Protein AF-A0A7C2JY43-F1 (afdb_monomer_lite)

Sequence (199 aa):
MEQELGVANVTFVESDLEAGDLAALGTFDVVYNAGLLYHLSDPARLLRQCAEAAPEMLLWTHVVDDSDVEHRGYRGRFTTENPTDRIGGLRSRSFRPERAELVRMLDDCGWRDLEWLKDDATSLTLWCRTTIGPRPKRAVLLVPSLAVIITAHNYGHYLDECLQSVLRQSRRPNEILVVDDSSTDDTAEAVARWSDRGV

pLDDT: mean 89.55, std 10.11, range [47.41, 98.06]

Organism: NCBI:txid360056

Radius of gyration: 19.09 Å; chains: 1; bounding box: 46×31×50 Å

Secondary structure (DSSP, 8-state):
-HHHHT-SS-------TTTS-GGGG---S-EEEES-GGG-S-HHHHHHHHHHH-SEEEEEEE-BSS--EEETTEEEEEEE--TTSTTS-SSSEEEEEBHHHHHHHHHHTT----EEEEEETTTTEEEEEEESSSPP----------EEEEEESS-HHHHHHHHHHHHTSSS--SEEEEEE-S-SSSHHHHHHTTGGGT-

Structure (mmCIF, N/CA/C/O backbone):
data_AF-A0A7C2JY43-F1
#
_entry.id   AF-A0A7C2JY43-F1
#
loop_
_atom_site.group_PDB
_atom_site.id
_atom_site.type_symbol
_atom_site.label_atom_id
_atom_site.label_alt_id
_atom_site.label_comp_id
_atom_site.label_asym_id
_atom_site.label_entity_id
_atom_site.label_seq_id
_atom_site.pdbx_PDB_ins_code
_atom_site.Cartn_x
_atom_site.Cartn_y
_atom_site.Cartn_z
_atom_site.occupancy
_atom_site.B_iso_or_equiv
_atom_site.auth_seq_id
_atom_site.auth_comp_id
_atom_site.auth_asym_id
_atom_site.auth_atom_id
_atom_site.pdbx_PDB_model_num
ATOM 1 N N . MET A 1 1 ? -11.126 -14.333 13.451 1.00 53.31 1 MET A N 1
ATOM 2 C CA . MET A 1 1 ? -11.006 -12.979 12.877 1.00 53.31 1 MET A CA 1
ATOM 3 C C . MET A 1 1 ? -12.335 -12.232 12.773 1.00 53.31 1 MET A C 1
ATOM 5 O O . MET A 1 1 ? -12.519 -11.306 13.542 1.00 53.31 1 MET A O 1
ATOM 9 N N . GLU A 1 2 ? -13.296 -12.611 11.915 1.00 47.41 2 GLU A N 1
ATOM 10 C CA . GLU A 1 2 ? -14.567 -11.848 11.777 1.00 47.41 2 GLU A CA 1
ATOM 11 C C . GLU A 1 2 ? -15.377 -11.766 13.088 1.00 47.41 2 GLU A C 1
ATOM 13 O O . GLU A 1 2 ? -15.807 -10.686 13.484 1.00 47.41 2 GLU A O 1
ATOM 18 N N . GLN A 1 3 ? -15.502 -12.880 13.823 1.00 52.81 3 GLN A N 1
ATOM 19 C CA . GLN A 1 3 ? -16.158 -12.897 15.143 1.00 52.81 3 GLN A CA 1
ATOM 20 C C . GLN A 1 3 ? -15.374 -12.154 16.237 1.00 52.81 3 GLN A C 1
ATOM 22 O O . GLN A 1 3 ? -15.979 -11.690 17.196 1.00 52.81 3 GLN A O 1
ATOM 27 N N . GLU A 1 4 ? -14.052 -12.028 16.104 1.00 58.47 4 GLU A N 1
ATOM 28 C CA . GLU A 1 4 ? -13.198 -11.336 17.086 1.00 58.47 4 GLU A CA 1
ATOM 29 C C . GLU A 1 4 ? -13.231 -9.817 16.895 1.00 58.47 4 GLU A C 1
ATOM 31 O O . GLU A 1 4 ? -13.078 -9.076 17.858 1.00 58.47 4 GLU A O 1
ATOM 36 N N . LEU A 1 5 ? -13.464 -9.356 15.662 1.00 65.31 5 LEU A N 1
ATOM 37 C CA . LEU A 1 5 ? -13.529 -7.936 15.317 1.00 65.31 5 LEU A CA 1
ATOM 38 C C . LEU A 1 5 ? -14.952 -7.358 15.376 1.00 65.31 5 LEU A C 1
ATOM 40 O O . LEU A 1 5 ? -15.116 -6.151 15.243 1.00 65.31 5 LEU A O 1
ATOM 44 N N . GLY A 1 6 ? -15.987 -8.193 15.533 1.00 70.69 6 GLY A N 1
ATOM 45 C CA . GLY A 1 6 ? -17.382 -7.741 15.642 1.00 70.69 6 GLY A CA 1
ATOM 46 C C . GLY A 1 6 ? -17.957 -7.086 14.376 1.00 70.69 6 GLY A C 1
ATOM 47 O O . GLY A 1 6 ? -19.034 -6.494 14.427 1.00 70.69 6 GLY A O 1
ATOM 48 N N . VAL A 1 7 ? -17.271 -7.193 13.234 1.00 74.12 7 VAL A N 1
ATOM 49 C CA . VAL A 1 7 ? -17.679 -6.590 11.956 1.00 74.12 7 VAL A CA 1
ATOM 50 C C . VAL A 1 7 ? -18.437 -7.600 11.090 1.00 74.12 7 VAL A C 1
ATOM 52 O O . VAL A 1 7 ? -17.932 -8.674 10.784 1.00 74.12 7 VAL A O 1
ATOM 55 N N . ALA A 1 8 ? -19.662 -7.258 10.680 1.00 77.31 8 ALA A N 1
ATOM 56 C CA . ALA A 1 8 ? -20.542 -8.150 9.906 1.00 77.31 8 ALA A CA 1
ATOM 57 C C . ALA A 1 8 ? -20.506 -7.907 8.384 1.00 77.31 8 ALA A C 1
ATOM 59 O O . ALA A 1 8 ? -21.110 -8.650 7.615 1.00 77.31 8 ALA A O 1
ATOM 60 N N . ASN A 1 9 ? -19.838 -6.840 7.947 1.00 79.44 9 ASN A N 1
ATOM 61 C CA . ASN A 1 9 ? -19.788 -6.367 6.562 1.00 79.44 9 ASN A CA 1
ATOM 62 C C . ASN A 1 9 ? -18.356 -6.338 6.001 1.00 79.44 9 ASN A C 1
ATOM 64 O O . ASN A 1 9 ? -18.063 -5.557 5.097 1.00 79.44 9 ASN A O 1
ATOM 68 N N . VAL A 1 10 ? -17.465 -7.154 6.566 1.00 82.75 10 VAL A N 1
ATOM 69 C CA . VAL A 1 10 ? -16.067 -7.288 6.153 1.00 82.75 10 VAL A CA 1
ATOM 70 C C . VAL A 1 10 ? -15.785 -8.764 5.928 1.00 82.75 10 VAL A C 1
ATOM 72 O O . VAL A 1 10 ? -16.151 -9.588 6.759 1.00 82.75 10 VAL A O 1
ATOM 75 N N . THR A 1 11 ? -15.120 -9.077 4.820 1.00 85.44 11 THR A N 1
ATOM 76 C CA . THR A 1 11 ? -14.627 -10.422 4.523 1.00 85.44 11 THR A CA 1
ATOM 77 C C . THR A 1 11 ? -13.116 -10.371 4.409 1.00 85.44 11 THR A C 1
ATOM 79 O O . THR A 1 11 ? -12.576 -9.548 3.668 1.00 85.44 11 THR A O 1
ATOM 82 N N . PHE A 1 12 ? -12.435 -11.253 5.138 1.00 87.44 12 PHE A N 1
ATOM 83 C CA . PHE A 1 12 ? -10.984 -11.391 5.056 1.00 87.44 12 PHE A CA 1
ATOM 84 C C . PHE A 1 12 ? -10.619 -12.553 4.141 1.00 87.44 12 PHE A C 1
ATOM 86 O O . PHE A 1 12 ? -11.124 -13.663 4.295 1.00 87.44 12 PHE A O 1
ATOM 93 N N . VAL A 1 13 ? -9.721 -12.291 3.193 1.00 88.50 13 VAL A N 1
ATOM 94 C CA . VAL A 1 13 ? -9.218 -13.294 2.256 1.00 88.50 13 VAL A CA 1
ATOM 95 C C . VAL A 1 13 ? -7.702 -13.332 2.364 1.00 88.50 13 VAL A C 1
ATOM 97 O O . VAL A 1 13 ? -7.031 -12.331 2.124 1.00 88.50 13 VAL A O 1
ATOM 100 N N . GLU A 1 14 ? -7.164 -14.494 2.718 1.00 89.50 14 GLU A N 1
ATOM 101 C CA . GLU A 1 14 ? -5.730 -14.758 2.653 1.00 89.50 14 GLU A CA 1
ATOM 102 C C . GLU A 1 14 ? -5.363 -15.143 1.214 1.00 89.50 14 GLU A C 1
ATOM 104 O O . GLU A 1 14 ? -5.917 -16.091 0.654 1.00 89.50 14 GLU A O 1
ATOM 109 N N . SER A 1 15 ? -4.467 -14.381 0.583 1.00 88.06 15 SER A N 1
ATOM 110 C CA . SER A 1 15 ? -4.067 -14.606 -0.808 1.00 88.06 15 SER A CA 1
ATOM 111 C C . SER A 1 15 ? -2.653 -14.094 -1.077 1.00 88.06 15 SER A C 1
ATOM 113 O O . SER A 1 15 ? -2.285 -13.003 -0.642 1.00 88.06 15 SER A O 1
ATOM 115 N N . ASP A 1 16 ? -1.868 -14.862 -1.838 1.00 91.25 16 ASP A N 1
ATOM 116 C CA . ASP A 1 16 ? -0.605 -14.394 -2.415 1.00 91.25 16 ASP A CA 1
ATOM 117 C C . ASP A 1 16 ? -0.910 -13.560 -3.662 1.00 91.25 16 ASP A C 1
ATOM 119 O O . ASP A 1 16 ? -1.205 -14.099 -4.727 1.00 91.25 16 ASP A O 1
ATOM 123 N N . LEU A 1 17 ? -0.805 -12.239 -3.551 1.00 89.88 17 LEU A N 1
ATOM 124 C CA . LEU A 1 17 ? -1.126 -11.318 -4.642 1.00 89.88 17 LEU A CA 1
ATOM 125 C C . LEU A 1 17 ? -0.164 -11.408 -5.838 1.00 89.88 17 LEU A C 1
ATOM 127 O O . LEU A 1 17 ? -0.509 -10.946 -6.923 1.00 89.88 17 LEU A O 1
ATOM 131 N N . GLU A 1 18 ? 1.006 -12.042 -5.704 1.00 90.31 18 GLU A N 1
ATOM 132 C CA . GLU A 1 18 ? 1.924 -12.276 -6.827 1.00 90.31 18 GLU A CA 1
ATOM 133 C C . GLU A 1 18 ? 1.609 -13.552 -7.620 1.00 90.31 18 GLU A C 1
ATOM 135 O O . GLU A 1 18 ? 2.103 -13.714 -8.738 1.00 90.31 18 GLU A O 1
ATOM 140 N N . ALA A 1 19 ? 0.779 -14.445 -7.077 1.00 88.38 19 ALA A N 1
ATOM 141 C CA . ALA A 1 19 ? 0.356 -15.683 -7.737 1.00 88.38 19 ALA A CA 1
ATOM 142 C C . ALA A 1 19 ? -1.159 -15.750 -7.991 1.00 88.38 19 ALA A C 1
ATOM 144 O O . ALA A 1 19 ? -1.595 -16.376 -8.956 1.00 88.38 19 ALA A O 1
ATOM 145 N N . GLY A 1 20 ? -1.952 -15.090 -7.152 1.00 84.00 20 GLY A N 1
ATOM 146 C CA . GLY A 1 20 ? -3.407 -15.105 -7.167 1.00 84.00 20 GLY A CA 1
ATOM 147 C C . GLY A 1 20 ? -4.024 -14.239 -8.259 1.00 84.00 20 GLY A C 1
ATOM 148 O O . GLY A 1 20 ? -3.331 -13.534 -9.004 1.00 84.00 20 GLY A O 1
ATOM 149 N N . ASP A 1 21 ? -5.350 -14.303 -8.326 1.00 86.00 21 ASP A N 1
ATOM 150 C CA . ASP A 1 21 ? -6.187 -13.562 -9.260 1.00 86.00 21 ASP A CA 1
ATOM 151 C C . ASP A 1 21 ? -7.223 -12.730 -8.497 1.00 86.00 21 ASP A C 1
ATOM 153 O O . ASP A 1 21 ? -8.174 -13.275 -7.938 1.00 86.00 21 ASP A O 1
ATOM 157 N N . LEU A 1 22 ? -7.025 -11.409 -8.446 1.00 86.06 22 LEU A N 1
ATOM 158 C CA . LEU A 1 22 ? -7.971 -10.510 -7.780 1.00 86.06 22 LEU A CA 1
ATOM 159 C C . LEU A 1 22 ? -9.324 -10.457 -8.491 1.00 86.06 22 LEU A C 1
ATOM 161 O O . LEU A 1 22 ? -10.334 -10.270 -7.818 1.00 86.06 22 LEU A O 1
ATOM 165 N N . ALA A 1 23 ? -9.372 -10.657 -9.812 1.00 78.25 23 ALA A N 1
ATOM 166 C CA . ALA A 1 23 ? -10.629 -10.627 -10.554 1.00 78.25 23 ALA A CA 1
ATOM 167 C C . ALA A 1 23 ? -11.569 -11.772 -10.129 1.00 78.25 23 ALA A C 1
ATOM 169 O O . ALA A 1 23 ? -12.791 -11.636 -10.196 1.00 78.25 23 ALA A O 1
ATOM 170 N N . ALA A 1 24 ? -11.015 -12.873 -9.607 1.00 87.44 24 ALA A N 1
ATOM 171 C CA . ALA A 1 24 ? -11.790 -13.979 -9.050 1.00 87.44 24 ALA A CA 1
ATOM 172 C C . ALA A 1 24 ? -12.583 -13.597 -7.783 1.00 87.44 24 ALA A C 1
ATOM 174 O O . ALA A 1 24 ? -13.525 -14.303 -7.423 1.00 87.44 24 ALA A O 1
ATOM 175 N N . LEU A 1 25 ? -12.239 -12.484 -7.122 1.00 89.38 25 LEU A N 1
ATOM 176 C CA . LEU A 1 25 ? -12.975 -11.955 -5.967 1.00 89.38 25 LEU A CA 1
ATOM 177 C C . LEU A 1 25 ? -14.223 -11.151 -6.374 1.00 89.38 25 LEU A C 1
ATOM 179 O O . LEU A 1 25 ? -15.021 -10.785 -5.512 1.00 89.38 25 LEU A O 1
ATOM 183 N N . GLY A 1 26 ? -14.412 -10.905 -7.675 1.00 88.50 26 GLY A N 1
ATOM 184 C CA . GLY A 1 26 ? -15.505 -10.114 -8.228 1.00 88.50 26 GLY A CA 1
ATOM 185 C C . GLY A 1 26 ? -15.107 -8.670 -8.534 1.00 88.50 26 GLY A C 1
ATOM 186 O O . GLY A 1 26 ? -13.932 -8.310 -8.560 1.00 88.50 26 GLY A O 1
ATOM 187 N N . THR A 1 27 ? -16.116 -7.845 -8.806 1.00 91.31 27 THR A N 1
ATOM 188 C CA . THR A 1 27 ? -15.943 -6.421 -9.115 1.00 91.31 27 THR A CA 1
ATOM 189 C C . THR A 1 27 ? -16.218 -5.560 -7.893 1.00 91.31 27 THR A C 1
ATOM 191 O O . THR A 1 27 ? -17.181 -5.806 -7.164 1.00 91.31 27 THR A O 1
ATOM 194 N N . PHE A 1 28 ? -15.442 -4.497 -7.736 1.00 92.31 28 PHE A N 1
ATOM 195 C CA . PHE A 1 28 ? -15.551 -3.530 -6.653 1.00 92.31 28 PHE A CA 1
ATOM 196 C C . PHE A 1 28 ? -15.695 -2.117 -7.216 1.00 92.31 28 PHE A C 1
ATOM 198 O O . PHE A 1 28 ? -15.278 -1.830 -8.337 1.00 92.31 28 PHE A O 1
ATOM 205 N N . ASP A 1 29 ? -16.255 -1.209 -6.420 1.00 89.81 29 ASP A N 1
ATOM 206 C CA . ASP A 1 29 ? -16.341 0.202 -6.803 1.00 89.81 29 ASP A CA 1
ATOM 207 C C . ASP A 1 29 ? -14.970 0.895 -6.735 1.00 89.81 29 ASP A C 1
ATOM 209 O O . ASP A 1 29 ? -14.652 1.739 -7.573 1.00 89.81 29 ASP A O 1
ATOM 213 N N . VAL A 1 30 ? -14.163 0.547 -5.725 1.00 92.88 30 VAL A N 1
ATOM 214 C CA . VAL A 1 30 ? -12.867 1.173 -5.427 1.00 92.88 30 VAL A CA 1
ATOM 215 C C . VAL A 1 30 ? -11.897 0.139 -4.853 1.00 92.88 30 VAL A C 1
ATOM 217 O O . VAL A 1 30 ? -12.279 -0.654 -3.994 1.00 92.88 30 VAL A O 1
ATOM 220 N N . VAL A 1 31 ? -10.625 0.207 -5.254 1.00 94.75 31 VAL A N 1
ATOM 221 C CA . VAL A 1 31 ? -9.514 -0.513 -4.607 1.00 94.75 31 VAL A CA 1
ATOM 222 C C . VAL A 1 31 ? -8.653 0.443 -3.779 1.00 94.75 31 VAL A C 1
ATOM 224 O O . VAL A 1 31 ? -8.234 1.498 -4.252 1.00 94.75 31 VAL A O 1
ATOM 227 N N . TYR A 1 32 ? -8.329 0.047 -2.548 1.00 95.62 32 TYR A N 1
ATOM 228 C CA . TYR A 1 32 ? -7.310 0.701 -1.724 1.00 95.62 32 TYR A CA 1
ATOM 229 C C . TYR A 1 32 ? -6.017 -0.116 -1.786 1.00 95.62 32 TYR A C 1
ATOM 231 O O . TYR A 1 32 ? -5.903 -1.155 -1.144 1.00 95.62 32 TYR A O 1
ATOM 239 N N . ASN A 1 33 ? -5.041 0.348 -2.565 1.00 96.50 33 ASN A N 1
ATOM 240 C CA . ASN A 1 33 ? -3.715 -0.256 -2.672 1.00 96.50 33 ASN A CA 1
ATOM 241 C C . ASN A 1 33 ? -2.712 0.616 -1.910 1.00 96.50 33 ASN A C 1
ATOM 243 O O . ASN A 1 33 ? -2.115 1.533 -2.467 1.00 96.50 33 ASN A O 1
ATOM 247 N N . ALA A 1 34 ? -2.571 0.384 -0.610 1.00 95.62 34 ALA A N 1
ATOM 248 C CA . ALA A 1 34 ? -1.718 1.190 0.253 1.00 95.62 34 ALA A CA 1
ATOM 249 C C . ALA A 1 34 ? -0.747 0.291 1.010 1.00 95.62 34 ALA A C 1
ATOM 251 O O . ALA A 1 34 ? -1.160 -0.675 1.641 1.00 95.62 34 ALA A O 1
ATOM 252 N N . GLY A 1 35 ? 0.542 0.615 0.957 1.00 93.00 35 GLY A N 1
ATOM 253 C CA . GLY A 1 35 ? 1.542 -0.071 1.781 1.00 93.00 35 GLY A CA 1
ATOM 254 C C . GLY A 1 35 ? 2.015 -1.402 1.210 1.00 93.00 35 GLY A C 1
ATOM 255 O O . GLY A 1 35 ? 2.634 -2.180 1.918 1.00 93.00 35 GLY A O 1
ATOM 256 N N . LEU A 1 36 ? 1.691 -1.680 -0.054 1.00 94.69 36 LEU A N 1
ATOM 257 C CA . LEU A 1 36 ? 1.813 -3.019 -0.625 1.00 94.69 36 LEU A CA 1
ATOM 258 C C . LEU A 1 36 ? 2.660 -3.052 -1.897 1.00 94.69 36 LEU A C 1
ATOM 260 O O . LEU A 1 36 ? 3.512 -3.922 -2.043 1.00 94.69 36 LEU A O 1
ATOM 264 N N . LEU A 1 37 ? 2.432 -2.121 -2.828 1.00 96.75 37 LEU A N 1
ATOM 265 C CA . LEU A 1 37 ? 2.993 -2.195 -4.182 1.00 96.75 37 LEU A CA 1
ATOM 266 C C . LEU A 1 37 ? 4.532 -2.329 -4.197 1.00 96.75 37 LEU A C 1
ATOM 268 O O . LEU A 1 37 ? 5.081 -3.058 -5.018 1.00 96.75 37 LEU A O 1
ATOM 272 N N . TYR A 1 38 ? 5.219 -1.679 -3.253 1.00 94.88 38 TYR A N 1
ATOM 273 C CA . TYR A 1 38 ? 6.680 -1.687 -3.116 1.00 94.88 38 TYR A CA 1
ATOM 274 C C . TYR A 1 38 ? 7.266 -2.948 -2.455 1.00 94.88 38 TYR A C 1
ATOM 276 O O . TYR A 1 38 ? 8.484 -3.004 -2.284 1.00 94.88 38 TYR A O 1
ATOM 284 N N . HIS A 1 39 ? 6.432 -3.932 -2.102 1.00 95.81 39 HIS A N 1
ATOM 285 C CA . HIS A 1 39 ? 6.837 -5.261 -1.626 1.00 95.81 39 HIS A CA 1
ATOM 286 C C . HIS A 1 39 ? 6.742 -6.343 -2.714 1.00 95.81 39 HIS A C 1
ATOM 288 O O . HIS A 1 39 ? 7.087 -7.496 -2.466 1.00 95.81 39 HIS A O 1
ATOM 294 N N . LEU A 1 40 ? 6.288 -5.994 -3.922 1.00 95.62 40 LEU A N 1
ATOM 295 C CA . LEU A 1 40 ? 6.041 -6.952 -5.000 1.00 95.62 40 LEU A CA 1
ATOM 296 C C . LEU A 1 40 ? 7.204 -7.003 -5.988 1.00 95.62 40 LEU A C 1
ATOM 298 O O . LEU A 1 40 ? 7.837 -5.987 -6.283 1.00 95.62 40 LEU A O 1
ATOM 302 N N . SER A 1 41 ? 7.453 -8.179 -6.559 1.00 95.19 41 SER A N 1
ATOM 303 C CA . SER A 1 41 ? 8.440 -8.353 -7.633 1.00 95.19 41 SER A CA 1
ATOM 304 C C . SER A 1 41 ? 7.978 -7.715 -8.945 1.00 95.19 41 SER A C 1
ATOM 306 O O . SER A 1 41 ? 8.799 -7.228 -9.720 1.00 95.19 41 SER A O 1
ATOM 308 N N . ASP A 1 42 ? 6.671 -7.775 -9.216 1.00 95.31 42 ASP A N 1
ATOM 309 C CA . ASP A 1 42 ? 6.027 -7.262 -10.430 1.00 95.31 42 ASP A CA 1
ATOM 310 C C . ASP A 1 42 ? 4.838 -6.352 -10.065 1.00 95.31 42 ASP A C 1
ATOM 312 O O . ASP A 1 42 ? 3.679 -6.776 -10.124 1.00 95.31 42 ASP A O 1
ATOM 316 N N . PRO A 1 43 ? 5.097 -5.092 -9.667 1.00 97.06 43 PRO A N 1
ATOM 317 C CA . PRO A 1 43 ? 4.035 -4.158 -9.290 1.00 97.06 43 PRO A CA 1
ATOM 318 C C . PRO A 1 43 ? 3.039 -3.889 -10.431 1.00 97.06 43 PRO A C 1
ATOM 320 O O . PRO A 1 43 ? 1.843 -3.732 -10.183 1.00 97.06 43 PRO A O 1
ATOM 323 N N . ALA A 1 44 ? 3.488 -3.914 -11.692 1.00 96.88 44 ALA A N 1
ATOM 324 C CA . ALA A 1 44 ? 2.628 -3.705 -12.857 1.00 96.88 44 ALA A CA 1
ATOM 325 C C . ALA A 1 44 ? 1.559 -4.800 -12.998 1.00 96.88 44 ALA A C 1
ATOM 327 O O . ALA A 1 44 ? 0.455 -4.544 -13.480 1.00 96.88 44 ALA A O 1
ATOM 328 N N . ARG A 1 45 ? 1.859 -6.037 -12.578 1.00 95.44 45 ARG A N 1
ATOM 329 C CA . ARG A 1 45 ? 0.866 -7.120 -12.543 1.00 95.44 45 ARG A CA 1
ATOM 330 C C . ARG A 1 45 ? -0.287 -6.785 -11.602 1.00 95.44 45 ARG A C 1
ATOM 332 O O . ARG A 1 45 ? -1.434 -6.892 -12.027 1.00 95.44 45 ARG A O 1
ATOM 339 N N . LEU A 1 46 ? 0.005 -6.339 -10.378 1.00 96.12 46 LEU A N 1
ATOM 340 C CA . LEU A 1 46 ? -1.043 -5.974 -9.423 1.00 96.12 46 LEU A CA 1
ATOM 341 C C . LEU A 1 46 ? -1.867 -4.784 -9.933 1.00 96.12 46 LEU A C 1
ATOM 343 O O . LEU A 1 46 ? -3.089 -4.813 -9.854 1.00 96.12 46 LEU A O 1
ATOM 347 N N . LEU A 1 47 ? -1.224 -3.765 -10.511 1.00 96.94 47 LEU A N 1
ATOM 348 C CA . LEU A 1 47 ? -1.928 -2.599 -11.056 1.00 96.94 47 LEU A CA 1
ATOM 349 C C . LEU A 1 47 ? -2.924 -2.963 -12.167 1.00 96.94 47 LEU A C 1
ATOM 351 O O . LEU A 1 47 ? -4.002 -2.370 -12.214 1.00 96.94 47 LEU A O 1
ATOM 355 N N . ARG A 1 48 ? -2.595 -3.942 -13.023 1.00 95.44 48 ARG A N 1
ATOM 356 C CA . ARG A 1 48 ? -3.528 -4.484 -14.029 1.00 95.44 48 ARG A CA 1
ATOM 357 C C . ARG A 1 48 ? -4.683 -5.243 -13.389 1.00 95.44 48 ARG A C 1
ATOM 359 O O . ARG A 1 48 ? -5.826 -5.019 -13.758 1.00 95.44 48 ARG A O 1
ATOM 366 N N . GLN A 1 49 ? -4.398 -6.084 -12.399 1.00 94.88 49 GLN A N 1
ATOM 367 C CA . GLN A 1 49 ? -5.440 -6.825 -11.688 1.00 94.88 49 GLN A CA 1
ATOM 368 C C . GLN A 1 49 ? -6.411 -5.893 -10.951 1.00 94.88 49 GLN A C 1
ATOM 370 O O . GLN A 1 49 ? -7.620 -6.095 -11.000 1.00 94.88 49 GLN A O 1
ATOM 375 N N . CYS A 1 50 ? -5.907 -4.826 -10.325 1.00 95.31 50 CYS A N 1
ATOM 376 C CA . CYS A 1 50 ? -6.759 -3.795 -9.738 1.00 95.31 50 CYS A CA 1
ATOM 377 C C . CYS A 1 50 ? -7.644 -3.125 -10.794 1.00 95.31 50 CYS A C 1
ATOM 379 O O . CYS A 1 50 ? -8.795 -2.819 -10.501 1.00 95.31 50 CYS A O 1
ATOM 381 N N . ALA A 1 51 ? -7.122 -2.911 -12.007 1.00 94.19 51 ALA A N 1
ATOM 382 C CA . ALA A 1 51 ? -7.873 -2.285 -13.088 1.00 94.19 51 ALA A CA 1
ATOM 383 C C . ALA A 1 51 ? -9.002 -3.189 -13.624 1.00 94.19 51 ALA A C 1
ATOM 385 O O . ALA A 1 51 ? -10.058 -2.715 -14.036 1.00 94.19 51 ALA A O 1
ATOM 386 N N . GLU A 1 52 ? -8.808 -4.505 -13.588 1.00 92.94 52 GLU A N 1
ATOM 387 C CA . GLU A 1 52 ? -9.853 -5.481 -13.920 1.00 92.94 52 GLU A CA 1
ATOM 388 C C . GLU A 1 52 ? -10.927 -5.568 -12.823 1.00 92.94 52 GLU A C 1
ATOM 390 O O . GLU A 1 52 ? -12.101 -5.792 -13.121 1.00 92.94 52 GLU A O 1
ATOM 395 N N . ALA A 1 53 ? -10.537 -5.364 -11.562 1.00 92.94 53 ALA A N 1
ATOM 396 C CA . ALA A 1 53 ? -11.420 -5.499 -10.408 1.00 92.94 53 ALA A CA 1
ATOM 397 C C . ALA A 1 53 ? -12.229 -4.230 -10.089 1.00 92.94 53 ALA A C 1
ATOM 399 O O . ALA A 1 53 ? -13.352 -4.349 -9.600 1.00 92.94 53 ALA A O 1
ATOM 400 N N . ALA A 1 54 ? -11.696 -3.027 -10.332 1.00 92.88 54 ALA A N 1
ATOM 401 C CA . ALA A 1 54 ? -12.370 -1.774 -9.989 1.00 92.88 54 ALA A CA 1
ATOM 402 C C . ALA A 1 54 ? -12.043 -0.615 -10.947 1.00 92.88 54 ALA A C 1
ATOM 404 O O . ALA A 1 54 ? -10.910 -0.487 -11.411 1.00 92.88 54 ALA A O 1
ATOM 405 N N . PRO A 1 55 ? -13.000 0.301 -11.193 1.00 93.12 55 PRO A N 1
ATOM 406 C CA . PRO A 1 55 ? -12.787 1.464 -12.054 1.00 93.12 55 PRO A CA 1
ATOM 407 C C . PRO A 1 55 ? -11.998 2.601 -11.383 1.00 93.12 55 PRO A C 1
ATOM 409 O O . PRO A 1 55 ? -11.574 3.528 -12.079 1.00 93.12 55 PRO A O 1
ATOM 412 N N . GLU A 1 56 ? -11.826 2.563 -10.057 1.00 94.75 56 GLU A N 1
ATOM 413 C CA . GLU A 1 56 ? -11.131 3.573 -9.254 1.00 94.75 56 GLU A CA 1
ATOM 414 C C . GLU A 1 56 ? -10.162 2.918 -8.259 1.00 94.75 56 GLU A C 1
ATOM 416 O O . GLU A 1 56 ? -10.467 1.895 -7.643 1.00 94.75 56 GLU A O 1
ATOM 421 N N . MET A 1 57 ? -8.996 3.538 -8.066 1.00 95.94 57 MET A N 1
ATOM 422 C CA . MET A 1 57 ? -8.003 3.110 -7.085 1.00 95.94 57 MET A CA 1
ATOM 423 C C . MET A 1 57 ? -7.453 4.298 -6.293 1.00 95.94 57 MET A C 1
ATOM 425 O O . MET A 1 57 ? -7.127 5.344 -6.860 1.00 95.94 57 MET A O 1
ATOM 429 N N . LEU A 1 58 ? -7.290 4.112 -4.982 1.00 97.38 58 LEU A N 1
ATOM 430 C CA . LEU A 1 58 ? -6.395 4.919 -4.157 1.00 97.38 58 LEU A CA 1
ATOM 431 C C . LEU A 1 58 ? -5.083 4.158 -3.975 1.00 97.38 58 LEU A C 1
ATOM 433 O O . LEU A 1 58 ? -5.083 3.047 -3.448 1.00 97.38 58 LEU A O 1
ATOM 437 N N . LEU A 1 59 ? -3.979 4.765 -4.403 1.00 98.06 59 LEU A N 1
ATOM 438 C CA . LEU A 1 59 ? -2.642 4.189 -4.334 1.00 98.06 59 LEU A CA 1
ATOM 439 C C . LEU A 1 59 ? -1.778 4.979 -3.351 1.00 98.06 59 LEU A C 1
ATOM 441 O O . LEU A 1 59 ? -1.635 6.192 -3.505 1.00 98.06 59 LEU A O 1
ATOM 445 N N . TRP A 1 60 ? -1.163 4.282 -2.396 1.00 97.94 60 TRP A N 1
ATOM 446 C CA . TRP A 1 60 ? -0.035 4.789 -1.614 1.00 97.94 60 TRP A CA 1
ATOM 447 C C . TRP A 1 60 ? 1.151 3.828 -1.716 1.00 97.94 60 TRP A C 1
ATOM 449 O O . TRP A 1 60 ? 1.031 2.646 -1.382 1.00 97.94 60 TRP A O 1
ATOM 459 N N . THR A 1 61 ? 2.299 4.321 -2.182 1.00 97.56 61 THR A N 1
ATOM 460 C CA . THR A 1 61 ? 3.499 3.496 -2.390 1.00 97.56 61 THR A CA 1
ATOM 461 C C . THR A 1 61 ? 4.786 4.294 -2.222 1.00 97.56 61 THR A C 1
ATOM 463 O O . THR A 1 61 ? 4.802 5.514 -2.395 1.00 97.56 61 THR A O 1
ATOM 466 N N . HIS A 1 62 ? 5.882 3.585 -1.954 1.00 96.44 62 HIS A N 1
ATOM 467 C CA . HIS A 1 62 ? 7.227 4.112 -2.134 1.00 96.44 62 HIS A CA 1
ATOM 468 C C . HIS A 1 62 ? 7.650 4.068 -3.604 1.00 96.44 62 HIS A C 1
ATOM 470 O O . HIS A 1 62 ? 7.309 3.137 -4.340 1.00 96.44 62 HIS A O 1
ATOM 476 N N . VAL A 1 63 ? 8.444 5.060 -3.989 1.00 96.06 63 VAL A N 1
ATOM 477 C CA . VAL A 1 63 ? 9.225 5.107 -5.227 1.00 96.06 63 VAL A CA 1
ATOM 478 C C . VAL A 1 63 ? 10.705 5.240 -4.884 1.00 96.06 63 VAL A C 1
ATOM 480 O O . VAL A 1 63 ? 11.092 5.272 -3.714 1.00 96.06 63 VAL A O 1
ATOM 483 N N . VAL A 1 64 ? 11.547 5.278 -5.907 1.00 95.44 64 VAL A N 1
ATOM 484 C CA . VAL A 1 64 ? 12.970 5.590 -5.768 1.00 95.44 64 VAL A CA 1
ATOM 485 C C . VAL A 1 64 ? 13.357 6.728 -6.699 1.00 95.44 64 VAL A C 1
ATOM 487 O O . VAL A 1 64 ? 12.695 6.960 -7.709 1.00 95.44 64 VAL A O 1
ATOM 490 N N . ASP A 1 65 ? 14.459 7.388 -6.368 1.00 90.12 65 ASP A N 1
ATOM 491 C CA . ASP A 1 65 ? 15.139 8.309 -7.270 1.00 90.12 65 ASP A CA 1
ATOM 492 C C . ASP A 1 65 ? 16.369 7.637 -7.879 1.00 90.12 65 ASP A C 1
ATOM 494 O O . ASP A 1 65 ? 17.026 6.827 -7.210 1.00 90.12 65 ASP A O 1
ATOM 498 N N . ASP A 1 66 ? 16.648 8.029 -9.125 1.00 80.75 66 ASP A N 1
ATOM 499 C CA . ASP A 1 66 ? 17.883 7.809 -9.885 1.00 80.75 66 ASP A CA 1
ATOM 500 C C . ASP A 1 66 ? 18.406 6.363 -9.813 1.00 80.75 66 ASP A C 1
ATOM 502 O O . ASP A 1 66 ? 19.152 5.972 -8.903 1.00 80.75 66 ASP A O 1
ATOM 506 N N . SER A 1 67 ? 17.952 5.525 -10.751 1.00 84.75 67 SER A N 1
ATOM 507 C CA . SER A 1 67 ? 18.358 4.125 -10.821 1.00 84.75 67 SER A CA 1
ATOM 508 C C . SER A 1 67 ? 18.722 3.669 -12.232 1.00 84.75 67 SER A C 1
ATOM 510 O O . SER A 1 67 ? 17.956 3.813 -13.180 1.00 84.75 67 SER A O 1
ATOM 512 N N . ASP A 1 68 ? 19.853 2.970 -12.333 1.00 82.31 68 ASP A N 1
ATOM 513 C CA . ASP A 1 68 ? 20.330 2.345 -13.574 1.00 82.31 68 ASP A CA 1
ATOM 514 C C . ASP A 1 68 ? 19.7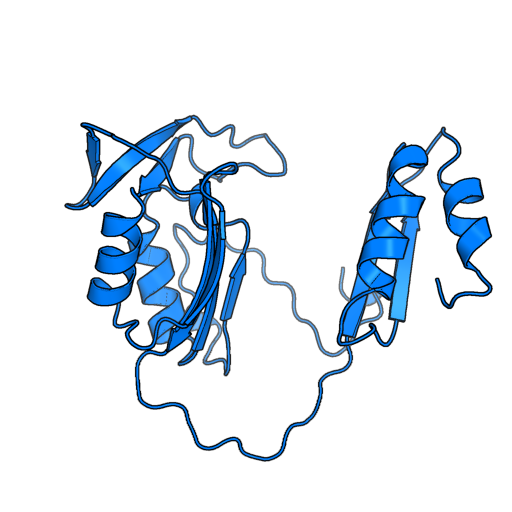58 0.933 -13.808 1.00 82.31 68 ASP A C 1
ATOM 516 O O . ASP A 1 68 ? 20.175 0.222 -14.725 1.00 82.31 68 ASP A O 1
ATOM 520 N N . VAL A 1 69 ? 18.828 0.477 -12.962 1.00 93.50 69 VAL A N 1
ATOM 521 C CA . VAL A 1 69 ? 18.228 -0.858 -13.085 1.00 93.50 69 VAL A CA 1
ATOM 522 C C . VAL A 1 69 ? 16.912 -0.783 -13.849 1.00 93.50 69 VAL A C 1
ATOM 524 O O . VAL A 1 69 ? 15.965 -0.118 -13.432 1.00 93.50 69 VAL A O 1
ATOM 527 N N . GLU A 1 70 ? 16.830 -1.551 -14.935 1.00 94.00 70 GLU A N 1
ATOM 528 C CA . GLU A 1 70 ? 15.591 -1.804 -15.664 1.00 94.00 70 GLU A CA 1
ATOM 529 C C . GLU A 1 70 ? 15.023 -3.183 -15.303 1.00 94.00 70 GLU A C 1
ATOM 531 O O . GLU A 1 70 ? 15.725 -4.199 -15.301 1.00 94.00 70 GLU A O 1
ATOM 536 N N . HIS A 1 71 ? 13.723 -3.238 -15.024 1.00 95.12 71 HIS A N 1
ATOM 537 C CA . HIS A 1 71 ? 12.982 -4.477 -14.850 1.00 95.12 71 HIS A CA 1
ATOM 538 C C . HIS A 1 71 ? 11.665 -4.423 -15.618 1.00 95.12 71 HIS A C 1
ATOM 540 O O . HIS A 1 71 ? 10.844 -3.535 -15.402 1.00 95.12 71 HIS A O 1
ATOM 546 N N . ARG A 1 72 ? 11.450 -5.399 -16.512 1.00 94.56 72 ARG A N 1
ATOM 547 C CA . ARG A 1 72 ? 10.219 -5.518 -17.322 1.00 94.56 72 ARG A CA 1
ATOM 548 C C . ARG A 1 72 ? 9.878 -4.227 -18.077 1.00 94.56 72 ARG A C 1
ATOM 550 O O . ARG A 1 72 ? 8.712 -3.887 -18.236 1.00 94.56 72 ARG A O 1
ATOM 557 N N . GLY A 1 73 ? 10.912 -3.525 -18.534 1.00 95.06 73 GLY A N 1
ATOM 558 C CA . GLY A 1 73 ? 10.790 -2.276 -19.268 1.00 95.06 73 GLY A CA 1
ATOM 559 C C . GLY A 1 73 ? 10.622 -1.033 -18.401 1.00 95.06 73 GLY A C 1
ATOM 560 O O . GLY A 1 73 ? 10.494 0.029 -18.985 1.00 95.06 73 GLY A O 1
ATOM 561 N N . TYR A 1 74 ? 10.612 -1.116 -17.064 1.00 96.94 74 TYR A N 1
ATOM 562 C CA . TYR A 1 74 ? 10.527 0.038 -16.153 1.00 96.94 74 TYR A CA 1
ATOM 563 C C . TYR A 1 74 ? 11.852 0.258 -15.426 1.00 96.94 74 TYR A C 1
ATOM 565 O O . TYR A 1 74 ? 12.477 -0.705 -14.982 1.00 96.94 74 TYR A O 1
ATOM 573 N N . ARG A 1 75 ? 12.258 1.518 -15.244 1.00 97.50 75 ARG A N 1
ATOM 574 C CA . ARG A 1 75 ? 13.401 1.868 -14.385 1.00 97.50 75 ARG A CA 1
ATOM 575 C C . ARG A 1 75 ? 12.985 1.942 -12.921 1.00 97.50 75 ARG A C 1
ATOM 577 O O . ARG A 1 75 ? 11.869 2.344 -12.585 1.00 97.50 75 ARG A O 1
ATOM 584 N N . GLY A 1 76 ? 13.873 1.508 -12.042 1.00 96.81 76 GLY A N 1
ATOM 585 C CA . GLY A 1 76 ? 13.597 1.414 -10.615 1.00 96.81 76 GLY A CA 1
ATOM 586 C C . GLY A 1 76 ? 14.685 0.646 -9.893 1.00 96.81 76 GLY A C 1
ATOM 587 O O . GLY A 1 76 ? 15.756 0.439 -10.442 1.00 96.81 76 GLY A O 1
ATOM 588 N N . ARG A 1 77 ? 14.446 0.203 -8.664 1.00 96.50 77 ARG A N 1
ATOM 589 C CA . ARG A 1 77 ? 15.450 -0.472 -7.832 1.00 96.50 77 ARG A CA 1
ATOM 590 C C . ARG A 1 77 ? 14.888 -1.761 -7.250 1.00 96.50 77 ARG A C 1
ATOM 592 O O . ARG A 1 77 ? 13.755 -1.784 -6.769 1.00 96.50 77 ARG A O 1
ATOM 599 N N . PHE A 1 78 ? 15.702 -2.815 -7.241 1.00 95.50 78 PHE A N 1
ATOM 600 C CA . PHE A 1 78 ? 15.403 -4.001 -6.442 1.00 95.50 78 PHE A CA 1
ATOM 601 C C . PHE A 1 78 ? 15.733 -3.753 -4.974 1.00 95.50 78 PHE A C 1
ATOM 603 O O . PHE A 1 78 ? 16.812 -3.259 -4.653 1.00 95.50 78 PHE A O 1
ATOM 610 N N . THR A 1 79 ? 14.819 -4.137 -4.092 1.00 90.94 79 THR A N 1
ATOM 611 C CA . THR A 1 79 ? 15.050 -4.161 -2.646 1.00 90.94 79 THR A CA 1
ATOM 612 C C . THR A 1 79 ? 15.024 -5.606 -2.176 1.00 90.94 79 THR A C 1
ATOM 614 O O . THR A 1 79 ? 14.188 -6.386 -2.627 1.00 90.94 79 THR A O 1
ATOM 617 N N . THR A 1 80 ? 15.962 -5.983 -1.308 1.00 91.38 80 THR A N 1
ATOM 618 C CA . THR A 1 80 ? 15.911 -7.286 -0.639 1.00 91.38 80 THR A CA 1
ATOM 619 C C . THR A 1 80 ? 14.766 -7.269 0.360 1.00 91.38 80 THR A C 1
ATOM 621 O O . THR A 1 80 ? 14.701 -6.386 1.211 1.00 91.38 80 THR A O 1
ATOM 624 N N . GLU A 1 81 ? 13.891 -8.255 0.262 1.00 88.38 81 GLU A N 1
ATOM 625 C CA . GLU A 1 81 ? 12.790 -8.462 1.196 1.00 88.38 81 GLU A CA 1
ATOM 626 C C . GLU A 1 81 ? 13.143 -9.634 2.112 1.00 88.38 81 GLU A C 1
ATOM 628 O O . GLU A 1 81 ? 13.864 -10.557 1.715 1.00 88.38 81 GLU A O 1
ATOM 633 N N . ASN A 1 82 ? 12.635 -9.601 3.341 1.00 85.88 82 ASN A N 1
ATOM 634 C CA . ASN A 1 82 ? 12.708 -10.738 4.242 1.00 85.88 82 ASN A CA 1
ATOM 635 C C . ASN A 1 82 ? 11.326 -11.406 4.316 1.00 85.88 82 ASN A C 1
ATOM 637 O O . ASN A 1 82 ? 10.459 -10.879 5.008 1.00 85.88 82 ASN A O 1
ATOM 641 N N . PRO A 1 83 ? 11.114 -12.573 3.678 1.00 83.56 83 PRO A N 1
ATOM 642 C CA . PRO A 1 83 ? 9.813 -13.245 3.686 1.00 83.56 83 PRO A CA 1
ATOM 643 C C . PRO A 1 83 ? 9.350 -13.713 5.069 1.00 83.56 83 PRO A C 1
ATOM 645 O O . PRO A 1 83 ? 8.198 -14.104 5.226 1.00 83.56 83 PRO A O 1
ATOM 648 N N . THR A 1 84 ? 10.243 -13.737 6.064 1.00 84.56 84 THR A N 1
ATOM 649 C CA . THR A 1 84 ? 9.878 -14.062 7.449 1.00 84.56 84 THR A CA 1
ATOM 650 C C . THR A 1 84 ? 9.502 -12.825 8.266 1.00 84.56 84 THR A C 1
ATOM 652 O O . THR A 1 84 ? 9.125 -12.970 9.427 1.00 84.56 84 THR A O 1
ATOM 655 N N . ASP A 1 85 ? 9.676 -11.618 7.719 1.00 84.00 85 ASP A N 1
ATOM 656 C CA . ASP A 1 85 ? 9.242 -10.378 8.358 1.00 84.00 85 ASP A CA 1
ATOM 657 C C . ASP A 1 85 ? 7.727 -10.209 8.190 1.00 84.00 85 ASP A C 1
ATOM 659 O O . ASP A 1 85 ? 7.173 -10.478 7.127 1.00 84.00 85 ASP A O 1
ATOM 663 N N . ARG A 1 86 ? 7.050 -9.744 9.242 1.00 81.56 86 ARG A N 1
ATOM 664 C CA . ARG A 1 86 ? 5.585 -9.609 9.281 1.00 81.56 86 ARG A CA 1
ATOM 665 C C . ARG A 1 86 ? 5.056 -8.586 8.278 1.00 81.56 86 ARG A C 1
ATOM 667 O O . ARG A 1 86 ? 3.893 -8.664 7.901 1.00 81.56 86 ARG A O 1
ATOM 674 N N . ILE A 1 87 ? 5.894 -7.626 7.890 1.00 81.75 87 ILE A N 1
ATOM 675 C CA . ILE A 1 87 ? 5.550 -6.542 6.960 1.00 81.75 87 ILE A CA 1
ATOM 676 C C . ILE A 1 87 ? 6.273 -6.664 5.612 1.00 81.75 87 ILE A C 1
ATOM 678 O O . ILE A 1 87 ? 6.143 -5.776 4.779 1.00 81.75 87 ILE A O 1
ATOM 682 N N . GLY A 1 88 ? 7.068 -7.718 5.406 1.00 84.75 88 GLY A N 1
ATOM 683 C CA . GLY A 1 88 ? 7.827 -7.929 4.175 1.00 84.75 88 GLY A CA 1
ATOM 684 C C . GLY A 1 88 ? 6.998 -8.570 3.062 1.00 84.75 88 GLY A C 1
ATOM 685 O O . GLY A 1 88 ? 5.957 -9.185 3.300 1.00 84.75 88 GLY A O 1
ATOM 686 N N . GLY A 1 89 ? 7.487 -8.465 1.827 1.00 88.75 89 GLY A N 1
ATOM 687 C CA . GLY A 1 89 ? 6.929 -9.221 0.705 1.00 88.75 89 GLY A CA 1
ATOM 688 C C . GLY A 1 89 ? 7.158 -10.733 0.838 1.00 88.75 89 GLY A C 1
ATOM 689 O O . GLY A 1 89 ? 8.144 -11.182 1.418 1.00 88.75 89 GLY A O 1
ATOM 690 N N . LEU A 1 90 ? 6.282 -11.544 0.228 1.00 90.31 90 LEU A N 1
ATOM 691 C CA . LEU A 1 90 ? 6.413 -13.014 0.222 1.00 90.31 90 LEU A CA 1
ATOM 692 C C . LEU A 1 90 ? 7.602 -13.520 -0.613 1.00 90.31 90 LEU A C 1
ATOM 694 O O . LEU A 1 90 ? 7.986 -14.688 -0.527 1.00 90.31 90 LEU A O 1
ATOM 698 N N . ARG A 1 91 ? 8.152 -12.676 -1.488 1.00 92.81 91 ARG A N 1
ATOM 699 C CA . ARG A 1 91 ? 9.328 -12.984 -2.311 1.00 92.81 91 ARG A CA 1
ATOM 700 C C . ARG A 1 91 ? 10.573 -12.399 -1.662 1.00 92.81 91 ARG A C 1
ATOM 702 O O . ARG A 1 91 ? 10.490 -11.469 -0.880 1.00 92.81 91 ARG A O 1
ATOM 709 N N . SER A 1 92 ? 11.749 -12.918 -2.016 1.00 91.62 92 SER A N 1
ATOM 710 C CA . SER A 1 92 ? 13.036 -12.438 -1.477 1.00 91.62 92 SER A CA 1
ATOM 711 C C . SER A 1 92 ? 13.482 -11.080 -2.029 1.00 91.62 92 SER A C 1
ATOM 713 O O . SER A 1 92 ? 14.488 -10.526 -1.583 1.00 91.62 92 SER A O 1
ATOM 715 N N . ARG A 1 93 ? 12.771 -10.548 -3.027 1.00 93.75 93 ARG A N 1
ATOM 716 C CA . ARG A 1 93 ? 13.044 -9.241 -3.618 1.00 93.75 93 ARG A CA 1
ATOM 717 C C . ARG A 1 93 ? 11.762 -8.574 -4.089 1.00 93.75 93 ARG A C 1
ATOM 719 O O . ARG A 1 93 ? 10.897 -9.242 -4.648 1.00 93.75 93 ARG A O 1
ATOM 726 N N . SER A 1 94 ? 11.723 -7.258 -3.961 1.00 95.81 94 SER A N 1
ATOM 727 C CA . SER A 1 94 ? 10.685 -6.386 -4.501 1.00 95.81 94 SER A CA 1
ATOM 728 C C . SER A 1 94 ? 11.280 -5.408 -5.509 1.00 95.81 94 SER A C 1
ATOM 730 O O . SER A 1 94 ? 12.493 -5.173 -5.523 1.00 95.81 94 SER A O 1
ATOM 732 N N . PHE A 1 95 ? 10.443 -4.843 -6.374 1.00 97.25 95 PHE A N 1
ATOM 733 C CA . PHE A 1 95 ? 10.836 -3.823 -7.338 1.00 97.25 95 PHE A CA 1
ATOM 734 C C . PHE A 1 95 ? 10.092 -2.518 -7.066 1.00 97.25 95 PHE A C 1
ATOM 736 O O . PHE A 1 95 ? 8.863 -2.472 -7.069 1.00 97.25 95 PHE A O 1
ATOM 743 N N . ARG A 1 96 ? 10.849 -1.438 -6.864 1.00 96.94 96 ARG A N 1
ATOM 744 C CA . ARG A 1 96 ? 10.310 -0.091 -6.656 1.00 96.94 96 ARG A CA 1
ATOM 745 C C . ARG A 1 96 ? 10.607 0.759 -7.888 1.00 96.94 96 ARG A C 1
ATOM 747 O O . ARG A 1 96 ? 11.789 0.975 -8.160 1.00 96.94 96 ARG A O 1
ATOM 754 N N . PRO A 1 97 ? 9.596 1.219 -8.640 1.00 97.19 97 PRO A N 1
ATOM 755 C CA . PRO A 1 97 ? 9.826 2.040 -9.821 1.00 97.19 97 PRO A CA 1
ATOM 756 C C . PRO A 1 97 ? 10.303 3.448 -9.444 1.00 97.19 97 PRO A C 1
ATOM 758 O O . PRO A 1 97 ? 10.031 3.947 -8.348 1.00 97.19 97 PRO A O 1
ATOM 761 N N . GLU A 1 98 ? 10.975 4.111 -10.383 1.00 96.31 98 GLU A N 1
ATOM 762 C CA . GLU A 1 98 ? 11.139 5.565 -10.319 1.00 96.31 98 GLU A CA 1
ATOM 763 C C . GLU A 1 98 ? 9.778 6.266 -10.402 1.00 96.31 98 GLU A C 1
ATOM 765 O O . GLU A 1 98 ? 8.826 5.734 -10.978 1.00 96.31 98 GLU A O 1
ATOM 770 N N . ARG A 1 99 ? 9.681 7.504 -9.902 1.00 94.75 99 ARG A N 1
ATOM 771 C CA . ARG A 1 99 ? 8.431 8.286 -9.949 1.00 94.75 99 ARG A CA 1
ATOM 772 C C . ARG A 1 99 ? 7.826 8.363 -11.357 1.00 94.75 99 ARG A C 1
ATOM 774 O O . ARG A 1 99 ? 6.633 8.125 -11.528 1.00 94.75 99 ARG A O 1
ATOM 781 N N . ALA A 1 100 ? 8.634 8.701 -12.363 1.00 94.81 100 ALA A N 1
ATOM 782 C CA . ALA A 1 100 ? 8.167 8.808 -13.747 1.00 94.81 100 ALA A CA 1
ATOM 783 C C . ALA A 1 100 ? 7.720 7.449 -14.311 1.00 94.81 100 ALA A C 1
ATOM 785 O O . ALA A 1 100 ? 6.735 7.367 -15.045 1.00 94.81 100 ALA A O 1
ATOM 786 N N . GLU A 1 101 ? 8.405 6.377 -13.919 1.00 96.94 101 GLU A N 1
ATOM 787 C CA . GLU A 1 101 ? 8.091 5.021 -14.361 1.00 96.94 101 GLU A CA 1
ATOM 788 C C . GLU A 1 101 ? 6.851 4.464 -13.666 1.00 96.94 101 GLU A C 1
ATOM 790 O O . GLU A 1 101 ? 6.114 3.721 -14.298 1.00 96.94 101 GLU A O 1
ATOM 795 N N . LEU A 1 102 ? 6.553 4.861 -12.423 1.00 96.94 102 LEU A N 1
ATOM 796 C CA . LEU A 1 102 ? 5.274 4.541 -11.786 1.00 96.94 102 LEU A CA 1
ATOM 797 C C . LEU A 1 102 ? 4.109 5.169 -12.556 1.00 96.94 102 LEU A C 1
ATOM 799 O O . LEU A 1 102 ? 3.106 4.505 -12.796 1.00 96.94 102 LEU A O 1
ATOM 803 N N . VAL A 1 103 ? 4.241 6.435 -12.966 1.00 96.00 103 VAL A N 1
ATOM 804 C CA . VAL A 1 103 ? 3.210 7.111 -13.771 1.00 96.00 103 VAL A CA 1
ATOM 805 C C . VAL A 1 103 ? 3.017 6.399 -15.107 1.00 96.00 103 VAL A C 1
ATOM 807 O O . VAL A 1 103 ? 1.881 6.139 -15.496 1.00 96.00 103 VAL A O 1
ATOM 810 N N . ARG A 1 104 ? 4.109 6.018 -15.781 1.00 97.00 104 ARG A N 1
ATOM 811 C CA . ARG A 1 104 ? 4.019 5.240 -17.021 1.00 97.00 104 ARG A CA 1
ATOM 812 C C . ARG A 1 104 ? 3.424 3.854 -16.792 1.00 97.00 104 ARG A C 1
ATOM 814 O O . ARG A 1 104 ? 2.609 3.411 -17.582 1.00 97.00 104 ARG A O 1
ATOM 821 N N . MET A 1 105 ? 3.782 3.185 -15.702 1.00 97.62 105 MET A N 1
ATOM 822 C CA . MET A 1 105 ? 3.236 1.880 -15.338 1.00 97.62 105 MET A CA 1
ATOM 823 C C . MET A 1 105 ? 1.727 1.951 -15.104 1.00 97.62 105 MET A C 1
ATOM 825 O O . MET A 1 105 ? 0.995 1.095 -15.589 1.00 97.62 105 MET A O 1
ATOM 829 N N . LEU A 1 106 ? 1.249 2.987 -14.412 1.00 97.44 106 LEU A N 1
ATOM 830 C CA . LEU A 1 106 ? -0.178 3.260 -14.256 1.00 97.44 106 LEU A CA 1
ATOM 831 C C . LEU A 1 106 ? -0.849 3.447 -15.625 1.00 97.44 106 LEU A C 1
ATOM 833 O O . LEU A 1 106 ? -1.873 2.812 -15.885 1.00 97.44 106 LEU A O 1
ATOM 837 N N . ASP A 1 107 ? -0.235 4.222 -16.521 1.00 95.94 107 ASP A N 1
ATOM 838 C CA . ASP A 1 107 ? -0.747 4.425 -17.877 1.00 95.94 107 ASP A CA 1
ATOM 839 C C . ASP A 1 107 ? -0.779 3.120 -18.704 1.00 95.94 107 ASP A C 1
ATOM 841 O O . ASP A 1 107 ? -1.801 2.764 -19.298 1.00 95.94 107 ASP A O 1
ATOM 845 N N . ASP A 1 108 ? 0.276 2.316 -18.660 1.00 97.06 108 ASP A N 1
ATOM 846 C CA . ASP A 1 108 ? 0.326 1.017 -19.338 1.00 97.06 108 ASP A CA 1
ATOM 847 C C . ASP A 1 108 ? -0.760 0.054 -18.814 1.00 97.06 108 ASP A C 1
ATOM 849 O O . ASP A 1 108 ? -1.269 -0.788 -19.556 1.00 97.06 108 ASP A O 1
ATOM 853 N N . CYS A 1 109 ? -1.160 0.201 -17.546 1.00 95.94 109 CYS A N 1
ATOM 854 C CA . CYS A 1 109 ? -2.220 -0.585 -16.908 1.00 95.94 109 CYS A CA 1
ATOM 855 C C . CYS A 1 109 ? -3.635 -0.018 -17.123 1.00 95.94 109 CYS A C 1
ATOM 857 O O . CYS A 1 109 ? -4.598 -0.594 -16.624 1.00 95.94 109 CYS A O 1
ATOM 859 N N . GLY A 1 110 ? -3.780 1.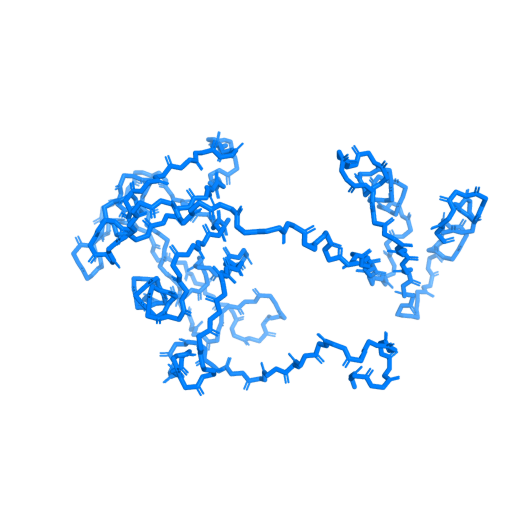091 -17.852 1.00 94.88 110 GLY A N 1
ATOM 860 C CA . GLY A 1 110 ? -5.081 1.694 -18.158 1.00 94.88 110 GLY A CA 1
ATOM 861 C C . GLY A 1 110 ? -5.543 2.789 -17.194 1.00 94.88 110 GLY A C 1
ATOM 862 O O . GLY A 1 110 ? -6.612 3.348 -17.412 1.00 94.88 110 GLY A O 1
ATOM 863 N N . TRP A 1 111 ? -4.760 3.139 -16.173 1.00 96.38 111 TRP A N 1
ATOM 864 C CA . TRP A 1 111 ? -5.069 4.228 -15.242 1.00 96.38 111 TRP A CA 1
ATOM 865 C C . TRP A 1 111 ? -4.726 5.592 -15.865 1.00 96.38 111 TRP A C 1
ATOM 867 O O . TRP A 1 111 ? -3.630 5.778 -16.392 1.00 96.38 111 TRP A O 1
ATOM 877 N N . ARG A 1 112 ? -5.660 6.553 -15.841 1.00 91.00 112 ARG A N 1
ATOM 878 C CA . ARG A 1 112 ? -5.571 7.812 -16.615 1.00 91.00 112 ARG A CA 1
ATOM 879 C C . ARG A 1 112 ? -5.731 9.078 -15.759 1.00 91.00 112 ARG A C 1
ATOM 881 O O . ARG A 1 112 ? -4.843 9.926 -15.770 1.00 91.00 112 ARG A O 1
ATOM 888 N N . ASP A 1 113 ? -6.840 9.230 -15.025 1.00 90.75 113 ASP A N 1
ATOM 889 C CA . ASP A 1 113 ? -7.187 10.467 -14.277 1.00 90.75 113 ASP A CA 1
ATOM 890 C C . ASP A 1 113 ? -6.445 10.539 -12.929 1.00 90.75 113 ASP A C 1
ATOM 892 O O . ASP A 1 113 ? -7.028 10.312 -11.871 1.00 90.75 113 ASP A O 1
ATOM 896 N N . LEU A 1 114 ? -5.128 10.763 -12.963 1.00 92.31 114 LEU A N 1
ATOM 897 C CA . LEU A 1 114 ? -4.285 10.833 -11.765 1.00 92.31 114 LEU A CA 1
ATOM 898 C C . LEU A 1 114 ? -4.505 12.137 -10.984 1.00 92.31 114 LEU A C 1
ATOM 900 O O . LEU A 1 114 ? -4.071 13.212 -11.394 1.00 92.31 114 LEU A O 1
ATOM 904 N N . GLU A 1 115 ? -5.100 12.017 -9.802 1.00 94.00 115 GLU A N 1
ATOM 905 C CA . GLU A 1 115 ? -5.200 13.073 -8.797 1.00 94.00 115 GLU A CA 1
ATOM 906 C C . GLU A 1 115 ? -4.182 12.812 -7.680 1.00 94.00 115 GLU A C 1
ATOM 908 O O . GLU A 1 115 ? -4.304 11.853 -6.916 1.00 94.00 115 GLU A O 1
ATOM 913 N N . TRP A 1 116 ? -3.167 13.669 -7.566 1.00 93.69 116 TRP A N 1
ATOM 914 C CA . TRP A 1 116 ? -2.181 13.584 -6.488 1.00 93.69 116 TRP A CA 1
ATOM 915 C C . TRP A 1 116 ? -2.767 14.118 -5.182 1.00 93.69 116 TRP A C 1
ATOM 917 O O . TRP A 1 116 ? -3.094 15.297 -5.072 1.00 93.69 116 TRP A O 1
ATOM 927 N N . LEU A 1 117 ? -2.863 13.245 -4.182 1.00 92.19 117 LEU A N 1
ATOM 928 C CA . LEU A 1 117 ? -3.263 13.598 -2.821 1.00 92.19 117 LEU A CA 1
ATOM 929 C C . LEU A 1 117 ? -2.051 14.052 -2.003 1.00 92.19 117 LEU A C 1
ATOM 931 O O . LEU A 1 117 ? -2.150 14.973 -1.193 1.00 92.19 117 LEU A O 1
ATOM 935 N N . LYS A 1 118 ? -0.897 13.416 -2.232 1.00 92.31 118 LYS A N 1
ATOM 936 C CA . LYS A 1 118 ? 0.395 13.800 -1.662 1.00 92.31 118 LYS A CA 1
ATOM 937 C C . LYS A 1 118 ? 1.528 13.290 -2.551 1.00 92.31 118 LYS A C 1
ATOM 939 O O . LYS A 1 118 ? 1.485 12.160 -3.025 1.00 92.31 118 LYS A O 1
ATOM 944 N N . ASP A 1 119 ? 2.552 14.109 -2.727 1.00 91.00 119 ASP A N 1
ATOM 945 C CA . ASP A 1 119 ? 3.821 13.734 -3.350 1.00 91.00 119 ASP A CA 1
ATOM 946 C C . ASP A 1 119 ? 4.934 14.203 -2.410 1.00 91.00 119 ASP A C 1
ATOM 948 O O . ASP A 1 119 ? 5.098 15.405 -2.190 1.00 91.00 119 ASP A O 1
ATOM 952 N N . ASP A 1 120 ? 5.595 13.258 -1.744 1.00 89.88 120 ASP A N 1
ATOM 953 C CA . ASP A 1 120 ? 6.570 13.538 -0.697 1.00 89.88 120 ASP A CA 1
ATOM 954 C C . ASP A 1 120 ? 7.959 13.071 -1.122 1.00 89.88 120 ASP A C 1
ATOM 956 O O . ASP A 1 120 ? 8.355 11.923 -0.909 1.00 89.88 120 ASP A O 1
ATOM 960 N N . ALA A 1 121 ? 8.720 14.009 -1.682 1.00 88.12 121 ALA A N 1
ATOM 961 C CA . ALA A 1 121 ? 10.098 13.785 -2.099 1.00 88.12 121 ALA A CA 1
ATOM 962 C C . ALA A 1 121 ? 11.040 13.428 -0.933 1.00 88.12 121 ALA A C 1
ATOM 964 O O . ALA A 1 121 ? 12.092 12.845 -1.163 1.00 88.12 121 ALA A O 1
ATOM 965 N N . THR A 1 122 ? 10.687 13.746 0.320 1.00 88.62 122 THR A N 1
ATOM 966 C CA . THR A 1 122 ? 11.551 13.443 1.476 1.00 88.62 122 THR A CA 1
ATOM 967 C C . THR A 1 122 ? 11.454 11.973 1.857 1.00 88.62 122 THR A C 1
ATOM 969 O O . THR A 1 122 ? 12.463 11.325 2.119 1.00 88.62 122 THR A O 1
ATOM 972 N N . SER A 1 123 ? 10.231 11.439 1.893 1.00 89.94 123 SER A N 1
ATOM 973 C CA . SER A 1 123 ? 9.985 10.026 2.207 1.00 89.94 123 SER A CA 1
ATOM 974 C C . SER A 1 123 ? 9.969 9.123 0.971 1.00 89.94 123 SER A C 1
ATOM 976 O O . SER A 1 123 ? 9.832 7.905 1.108 1.00 89.94 123 SER A O 1
ATOM 978 N N . LEU A 1 124 ? 10.109 9.707 -0.225 1.00 94.31 124 LEU A N 1
ATOM 979 C CA . LEU A 1 124 ? 9.937 9.040 -1.515 1.00 94.31 124 LEU A CA 1
ATOM 980 C C . LEU A 1 124 ? 8.615 8.267 -1.559 1.00 94.31 124 LEU A C 1
ATOM 982 O O . LEU A 1 124 ? 8.566 7.110 -1.979 1.00 94.31 124 LEU A O 1
ATOM 986 N N . THR A 1 125 ? 7.546 8.899 -1.068 1.00 95.00 125 THR A N 1
ATOM 987 C CA . THR A 1 125 ? 6.198 8.326 -1.059 1.00 95.00 125 THR A CA 1
ATOM 988 C C . THR A 1 125 ? 5.267 9.124 -1.941 1.00 95.00 125 THR A C 1
ATOM 990 O O . THR A 1 125 ? 5.337 10.350 -2.038 1.00 95.00 125 THR A O 1
ATOM 993 N N . LEU A 1 126 ? 4.354 8.401 -2.568 1.00 94.75 126 LEU A N 1
ATOM 994 C CA . LEU A 1 126 ? 3.331 8.957 -3.424 1.00 94.75 126 LEU A CA 1
ATOM 995 C C . LEU A 1 126 ? 1.972 8.491 -2.942 1.00 94.75 126 LEU A C 1
ATOM 997 O O . LEU A 1 126 ? 1.795 7.320 -2.614 1.00 94.75 126 LEU A O 1
ATOM 1001 N N . TRP A 1 127 ? 1.015 9.411 -2.949 1.00 96.31 127 TRP A N 1
ATOM 1002 C CA . TRP A 1 127 ? -0.392 9.143 -2.722 1.00 96.31 127 TRP A CA 1
ATOM 1003 C C . TRP A 1 127 ? -1.202 9.738 -3.866 1.00 96.31 127 TRP A C 1
ATOM 1005 O O . TRP A 1 127 ? -1.224 10.958 -4.051 1.00 96.31 127 TRP A O 1
ATOM 1015 N N . CYS A 1 128 ? -1.902 8.896 -4.618 1.00 96.00 128 CYS A N 1
ATOM 1016 C CA . CYS A 1 128 ? -2.831 9.353 -5.639 1.00 96.00 128 CYS A CA 1
ATOM 1017 C C . CYS A 1 128 ? -4.167 8.614 -5.601 1.00 96.00 128 CYS A C 1
ATOM 1019 O O . CYS A 1 128 ? -4.308 7.529 -5.035 1.00 96.00 128 CYS A O 1
ATOM 1021 N N . ARG A 1 129 ? -5.156 9.241 -6.228 1.00 95.38 129 ARG A N 1
ATOM 1022 C CA . ARG A 1 129 ? -6.390 8.623 -6.700 1.00 95.38 129 ARG A CA 1
ATOM 1023 C C . ARG A 1 129 ? -6.310 8.534 -8.223 1.00 95.38 129 ARG A C 1
ATOM 1025 O O . ARG A 1 129 ? -5.786 9.446 -8.857 1.00 95.38 129 ARG A O 1
ATOM 1032 N N . THR A 1 130 ? -6.806 7.453 -8.814 1.00 95.00 130 THR A N 1
ATOM 1033 C CA . THR A 1 130 ? -6.808 7.284 -10.272 1.00 95.00 130 THR A CA 1
ATOM 1034 C C . THR A 1 130 ? -7.980 6.446 -10.774 1.00 95.00 130 THR A C 1
ATOM 1036 O O . THR A 1 130 ? -8.537 5.650 -10.018 1.00 95.00 130 THR A O 1
ATOM 1039 N N . THR A 1 131 ? -8.367 6.633 -12.041 1.00 94.94 131 THR A N 1
ATOM 1040 C CA . THR A 1 131 ? -9.465 5.905 -12.699 1.00 94.94 131 THR A CA 1
ATOM 1041 C C . THR A 1 131 ? -9.092 5.430 -14.105 1.00 94.94 131 THR A C 1
ATOM 1043 O O . THR A 1 131 ? -8.235 6.025 -14.761 1.00 94.94 131 THR A O 1
ATOM 1046 N N . ILE A 1 132 ? -9.763 4.376 -14.588 1.00 89.81 132 ILE A N 1
ATOM 1047 C CA . ILE A 1 132 ? -9.568 3.810 -15.945 1.00 89.81 132 ILE A CA 1
ATOM 1048 C C . ILE A 1 132 ? -10.335 4.595 -17.024 1.00 89.81 132 ILE A C 1
ATOM 1050 O O . ILE A 1 132 ? -10.007 4.567 -18.209 1.00 89.81 132 ILE A O 1
ATOM 1054 N N . GLY A 1 133 ? -11.379 5.320 -16.623 1.00 76.69 133 GLY A N 1
ATOM 1055 C CA . GLY A 1 133 ? -12.269 6.052 -17.519 1.00 76.69 133 GLY A CA 1
ATOM 1056 C C . GLY A 1 133 ? -12.900 7.276 -16.853 1.00 76.69 133 GLY A C 1
ATOM 1057 O O . GLY A 1 133 ? -12.557 7.603 -15.711 1.00 76.69 133 GLY A O 1
ATOM 1058 N N . PRO A 1 134 ? -13.818 7.975 -17.552 1.00 65.38 134 PRO A N 1
ATOM 1059 C CA . PRO A 1 134 ? -14.505 9.132 -16.997 1.00 65.38 134 PRO A CA 1
ATOM 1060 C C . PRO A 1 134 ? -15.237 8.738 -15.716 1.00 65.38 134 PRO A C 1
ATOM 1062 O O . PRO A 1 134 ? -15.962 7.743 -15.683 1.00 65.38 134 PRO A O 1
ATOM 1065 N N . ARG A 1 135 ? -15.041 9.539 -14.664 1.00 65.44 135 ARG A N 1
ATOM 1066 C CA . ARG A 1 135 ? -15.630 9.291 -13.347 1.00 65.44 135 ARG A CA 1
ATOM 1067 C C . ARG A 1 135 ? -17.144 9.073 -13.468 1.00 65.44 135 ARG A C 1
ATOM 1069 O O . ARG A 1 135 ? -17.828 9.946 -14.019 1.00 65.44 135 ARG A O 1
ATOM 1076 N N . PRO A 1 136 ? -17.695 7.957 -12.954 1.00 58.47 136 PRO A N 1
ATOM 1077 C CA . PRO A 1 136 ? -19.137 7.782 -12.920 1.00 58.47 136 PRO A CA 1
ATOM 1078 C C . PRO A 1 136 ? -19.759 8.946 -12.140 1.00 58.47 136 PRO A C 1
ATOM 1080 O O . PRO A 1 136 ? -19.267 9.348 -11.082 1.00 58.47 136 PRO A O 1
ATOM 1083 N N . LYS A 1 137 ? -20.836 9.538 -12.678 1.00 56.12 137 LYS A N 1
ATOM 1084 C CA . LYS A 1 137 ? -21.590 10.568 -11.953 1.00 56.12 137 LYS A CA 1
ATOM 1085 C C . LYS A 1 137 ? -22.100 9.933 -10.665 1.00 56.12 137 LYS A C 1
ATOM 1087 O O . LYS A 1 137 ? -22.907 9.013 -10.719 1.00 56.12 137 LYS A O 1
ATOM 1092 N N . ARG A 1 138 ? -21.590 10.430 -9.538 1.00 57.31 138 ARG A N 1
ATOM 1093 C CA . ARG A 1 138 ? -21.850 9.974 -8.169 1.00 57.31 138 ARG A CA 1
ATOM 1094 C C . ARG A 1 138 ? -23.341 9.657 -7.974 1.00 57.31 138 ARG A C 1
ATOM 1096 O O . ARG A 1 138 ? -24.149 10.571 -7.814 1.00 57.31 138 ARG A O 1
ATOM 1103 N N . ALA A 1 139 ? -23.710 8.376 -8.014 1.00 59.25 139 ALA A N 1
ATOM 1104 C CA . ALA A 1 139 ? -24.976 7.929 -7.450 1.00 59.25 139 ALA A CA 1
ATOM 1105 C C . ALA A 1 139 ? -24.875 8.065 -5.922 1.00 59.25 139 ALA A C 1
ATOM 1107 O O . ALA A 1 139 ? -23.778 8.019 -5.365 1.00 59.25 139 ALA A O 1
ATOM 1108 N N . VAL A 1 140 ? -26.008 8.350 -5.280 1.00 55.72 140 VAL A N 1
ATOM 1109 C CA . VAL A 1 140 ? -26.146 8.779 -3.878 1.00 55.72 140 VAL A CA 1
ATOM 1110 C C . VAL A 1 140 ? -25.130 8.115 -2.938 1.00 55.72 140 VAL A C 1
ATOM 1112 O O . VAL A 1 140 ? -25.076 6.897 -2.812 1.00 55.72 140 VAL A O 1
ATOM 1115 N N . LEU A 1 141 ? -24.343 8.957 -2.262 1.00 55.34 141 LEU A N 1
ATOM 1116 C CA . LEU A 1 141 ? -23.371 8.569 -1.245 1.00 55.34 141 LEU A CA 1
ATOM 1117 C C . LEU A 1 141 ? -24.071 7.935 -0.046 1.00 55.34 141 LEU A C 1
ATOM 1119 O O . LEU A 1 141 ? -24.568 8.644 0.829 1.00 55.34 141 LEU A O 1
ATOM 1123 N N . LEU A 1 142 ? -24.019 6.614 0.059 1.00 65.50 142 LEU A N 1
ATOM 1124 C CA . LEU A 1 142 ? -23.918 6.020 1.383 1.00 65.50 142 LEU A CA 1
ATOM 1125 C C . LEU A 1 142 ? -22.517 6.362 1.891 1.00 65.50 142 LEU A C 1
ATOM 1127 O O . LEU A 1 142 ? -21.522 5.912 1.329 1.00 65.50 142 LEU A O 1
ATOM 1131 N N . VAL A 1 143 ? -22.425 7.227 2.902 1.00 70.75 143 VAL A N 1
ATOM 1132 C CA . VAL A 1 143 ? -21.171 7.394 3.643 1.00 70.75 143 VAL A CA 1
ATOM 1133 C C . VAL A 1 143 ? -21.016 6.115 4.471 1.00 70.75 143 VAL A C 1
ATOM 1135 O O . VAL A 1 143 ? -21.818 5.920 5.386 1.00 70.75 143 VAL A O 1
ATOM 1138 N N . PRO A 1 144 ? -20.066 5.216 4.148 1.00 76.00 144 PRO A N 1
ATOM 1139 C CA . PRO A 1 144 ? -19.931 3.951 4.870 1.00 76.00 144 PRO A CA 1
ATOM 1140 C C . PRO A 1 144 ? -19.567 4.238 6.324 1.00 76.00 144 PRO A C 1
ATOM 1142 O O . PRO A 1 144 ? -18.865 5.214 6.569 1.00 76.00 144 PRO A O 1
ATOM 1145 N N . SER A 1 145 ? -19.978 3.419 7.292 1.00 83.94 145 SER A N 1
ATOM 1146 C CA . SER A 1 145 ? -19.408 3.517 8.642 1.00 83.94 145 SER A CA 1
ATOM 1147 C C . SER A 1 145 ? -17.894 3.260 8.590 1.00 83.94 145 SER A C 1
ATOM 1149 O O . SER A 1 145 ? -17.412 2.496 7.757 1.00 83.94 145 SER A O 1
ATOM 1151 N N . LEU A 1 146 ? -17.124 3.958 9.425 1.00 85.06 146 LEU A N 1
ATOM 1152 C CA . LEU A 1 146 ? -15.670 3.811 9.526 1.00 85.06 146 LEU A CA 1
ATOM 1153 C C . LEU A 1 146 ? -15.299 3.477 10.966 1.00 85.06 146 LEU A C 1
ATOM 1155 O O . LEU A 1 146 ? -15.508 4.311 11.842 1.00 85.06 146 LEU A O 1
ATOM 1159 N N . ALA A 1 147 ? -14.718 2.305 11.185 1.00 90.69 147 ALA A N 1
ATOM 1160 C CA . ALA A 1 147 ? -14.036 1.972 12.427 1.00 90.69 147 ALA A CA 1
ATOM 1161 C C . ALA A 1 147 ? -12.519 2.082 12.219 1.00 90.69 147 ALA A C 1
ATOM 1163 O O . ALA A 1 147 ? -12.015 1.734 11.149 1.00 90.69 147 ALA A O 1
ATOM 1164 N N . VAL A 1 148 ? -11.798 2.575 13.224 1.00 91.75 148 VAL A N 1
ATOM 1165 C CA . VAL A 1 148 ? -10.330 2.561 13.265 1.00 91.75 148 VAL A CA 1
ATOM 1166 C C . VAL A 1 148 ? -9.897 1.672 14.418 1.00 91.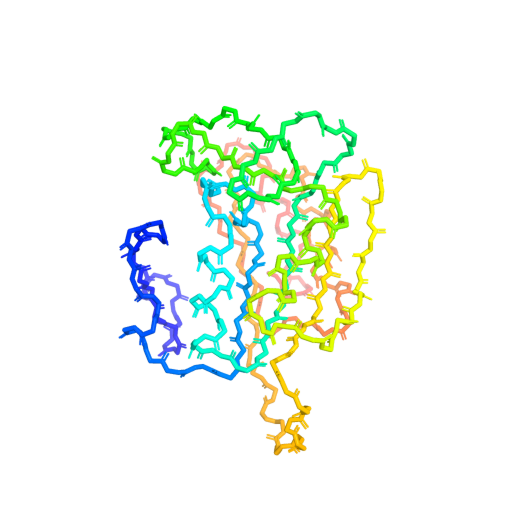75 148 VAL A C 1
ATOM 1168 O O . VAL A 1 148 ? -10.169 1.982 15.573 1.00 91.75 148 VAL A O 1
ATOM 1171 N N . ILE A 1 149 ? -9.220 0.574 14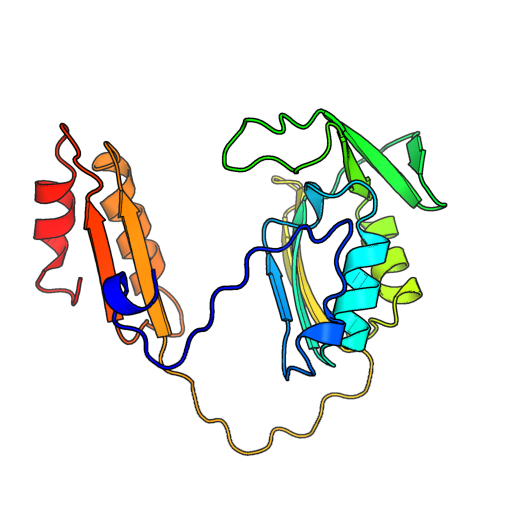.096 1.00 92.44 149 ILE A N 1
ATOM 1172 C CA . ILE A 1 149 ? -8.688 -0.367 15.081 1.00 92.44 149 ILE A CA 1
ATOM 1173 C C . ILE A 1 149 ? -7.180 -0.136 15.182 1.00 92.44 149 ILE A C 1
ATOM 1175 O O . ILE A 1 149 ? -6.473 -0.196 14.176 1.00 92.44 149 ILE A O 1
ATOM 1179 N N . ILE A 1 150 ? -6.696 0.148 16.387 1.00 93.69 150 ILE A N 1
ATOM 1180 C CA . ILE A 1 150 ? -5.289 0.401 16.699 1.00 93.69 150 ILE A CA 1
ATOM 1181 C C . ILE A 1 150 ? -4.812 -0.742 17.585 1.00 93.69 150 ILE A C 1
ATOM 1183 O O . ILE A 1 150 ? -5.226 -0.854 18.732 1.00 93.69 150 ILE A O 1
ATOM 1187 N N . THR A 1 151 ? -3.943 -1.599 17.067 1.00 93.06 151 THR A N 1
ATOM 1188 C CA . THR A 1 151 ? -3.304 -2.653 17.863 1.00 93.06 151 THR A CA 1
ATOM 1189 C C . THR A 1 151 ? -2.017 -2.119 18.482 1.00 93.06 151 THR A C 1
ATOM 1191 O O . THR A 1 151 ? -1.211 -1.520 17.767 1.00 93.06 151 THR A O 1
ATOM 1194 N N . ALA A 1 152 ? -1.788 -2.351 19.772 1.00 92.75 152 ALA A N 1
ATOM 1195 C CA . ALA A 1 152 ? -0.596 -1.888 20.478 1.00 92.75 152 ALA A CA 1
ATOM 1196 C C . ALA A 1 152 ? 0.027 -3.009 21.321 1.00 92.75 152 ALA A C 1
ATOM 1198 O O . ALA A 1 152 ? -0.687 -3.731 22.002 1.00 92.75 152 ALA A O 1
ATOM 1199 N N . HIS A 1 153 ? 1.356 -3.128 21.282 1.00 94.31 153 HIS A N 1
ATOM 1200 C CA . HIS A 1 153 ? 2.152 -3.955 22.192 1.00 94.31 153 HIS A CA 1
ATOM 1201 C C . HIS A 1 153 ? 3.400 -3.167 22.586 1.00 94.31 153 HIS A C 1
ATOM 1203 O O . HIS A 1 153 ? 4.288 -2.980 21.755 1.00 94.31 153 HIS A O 1
ATOM 1209 N N . ASN A 1 154 ? 3.478 -2.708 23.832 1.00 95.38 154 ASN A N 1
ATOM 1210 C CA . ASN A 1 154 ? 4.571 -1.868 24.326 1.00 95.38 154 ASN A CA 1
ATOM 1211 C C . ASN A 1 154 ? 4.782 -0.565 23.517 1.00 95.38 154 ASN A C 1
ATOM 1213 O O . ASN A 1 154 ? 5.912 -0.216 23.155 1.00 95.38 154 ASN A O 1
ATOM 1217 N N . TYR A 1 155 ? 3.689 0.127 23.179 1.00 94.38 155 TYR A N 1
ATOM 1218 C CA . TYR A 1 155 ? 3.715 1.360 22.380 1.00 94.38 155 TYR A CA 1
ATOM 1219 C C . TYR A 1 155 ? 2.985 2.536 23.045 1.00 94.38 155 TYR A C 1
ATOM 1221 O O . TYR A 1 155 ? 2.505 3.440 22.351 1.00 94.38 155 TYR A O 1
ATOM 1229 N N . GLY A 1 156 ? 2.937 2.572 24.381 1.00 93.75 156 GLY A N 1
ATOM 1230 C CA . GLY A 1 156 ? 2.248 3.616 25.147 1.00 93.75 156 GLY A CA 1
ATOM 1231 C C . GLY A 1 156 ? 2.644 5.035 24.733 1.00 93.75 156 GLY A C 1
ATOM 1232 O O . GLY A 1 156 ? 1.792 5.914 24.566 1.00 93.75 156 GLY A O 1
ATOM 1233 N N . HIS A 1 157 ? 3.928 5.243 24.433 1.00 94.75 157 HIS A N 1
ATOM 1234 C CA . HIS A 1 157 ? 4.488 6.537 24.039 1.00 94.75 157 HIS A CA 1
ATOM 1235 C C . HIS A 1 157 ? 4.053 7.045 22.657 1.00 94.75 157 HIS A C 1
ATOM 1237 O O . HIS A 1 157 ? 4.180 8.243 22.408 1.00 94.75 157 HIS A O 1
ATOM 1243 N N . TYR A 1 158 ? 3.528 6.195 21.767 1.00 95.69 158 TYR A N 1
ATOM 1244 C CA . TYR A 1 158 ? 3.010 6.623 20.456 1.00 95.69 158 TYR A CA 1
ATOM 1245 C C . TYR A 1 158 ? 1.492 6.814 20.430 1.00 95.69 158 TYR A C 1
ATOM 1247 O O . TYR A 1 158 ? 0.971 7.452 19.511 1.00 95.69 158 TYR A O 1
ATOM 1255 N N . LEU A 1 159 ? 0.767 6.274 21.414 1.00 95.44 159 LEU A N 1
ATOM 1256 C CA . LEU A 1 159 ? -0.696 6.253 21.383 1.00 95.44 159 LEU A CA 1
ATOM 1257 C C . LEU A 1 159 ? -1.311 7.650 21.423 1.00 95.44 159 LEU A C 1
ATOM 1259 O O . LEU A 1 159 ? -2.317 7.880 20.758 1.00 95.44 159 LEU A O 1
ATOM 1263 N N . ASP A 1 160 ? -0.689 8.603 22.120 1.00 95.12 160 ASP A N 1
ATOM 1264 C CA . ASP A 1 160 ? -1.191 9.980 22.174 1.00 95.12 160 ASP A CA 1
ATOM 1265 C C . ASP A 1 160 ? -1.178 10.646 20.787 1.00 95.12 160 ASP A C 1
ATOM 1267 O O . ASP A 1 160 ? -2.200 11.154 20.322 1.00 95.12 160 ASP A O 1
ATOM 1271 N N . GLU A 1 161 ? -0.049 10.564 20.075 1.00 95.44 161 GLU A N 1
ATOM 1272 C CA . GLU A 1 161 ? 0.084 11.105 18.719 1.00 95.44 161 GLU A CA 1
ATOM 1273 C C . GLU A 1 161 ? -0.818 10.361 17.725 1.00 95.44 161 GLU A C 1
ATOM 1275 O O . GLU A 1 161 ? -1.486 10.989 16.894 1.00 95.44 161 GLU A O 1
ATOM 1280 N N . CYS A 1 162 ? -0.884 9.030 17.838 1.00 94.94 162 CYS A N 1
ATOM 1281 C CA . CYS A 1 162 ? -1.721 8.177 17.002 1.00 94.94 162 CYS A CA 1
ATOM 1282 C C . CYS A 1 162 ? -3.206 8.554 17.128 1.00 94.94 162 CYS A C 1
ATOM 1284 O O . CYS A 1 162 ? -3.850 8.906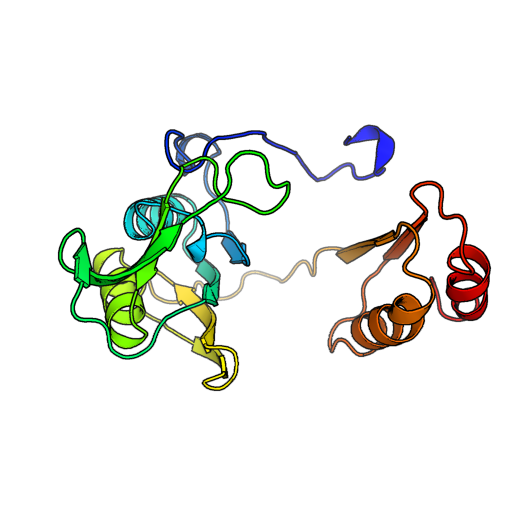 16.135 1.00 94.94 162 CYS A O 1
ATOM 1286 N N . LEU A 1 163 ? -3.740 8.577 18.352 1.00 95.81 163 LEU A N 1
ATOM 1287 C CA . LEU A 1 163 ? -5.140 8.909 18.626 1.00 95.81 163 LEU A CA 1
ATOM 1288 C C . LEU A 1 163 ? -5.461 10.357 18.249 1.00 95.81 163 LEU A C 1
ATOM 1290 O O . LEU A 1 163 ? -6.505 10.632 17.648 1.00 95.81 163 LEU A O 1
ATOM 1294 N N . GLN A 1 164 ? -4.540 11.292 18.504 1.00 95.50 164 GLN A N 1
ATOM 1295 C CA . GLN A 1 164 ? -4.700 12.674 18.061 1.00 95.50 164 GLN A CA 1
ATOM 1296 C C . GLN A 1 164 ? -4.739 12.786 16.528 1.00 95.50 164 GLN A C 1
ATOM 1298 O O . GLN A 1 164 ? -5.480 13.609 15.987 1.00 95.50 164 GLN A O 1
ATOM 1303 N N . SER A 1 165 ? -3.949 11.991 15.805 1.00 94.81 165 SER A N 1
ATOM 1304 C CA . SER A 1 165 ? -3.968 11.942 14.338 1.00 94.81 165 SER A CA 1
ATOM 1305 C C . SER A 1 165 ? -5.309 11.430 13.803 1.00 94.81 165 SER A C 1
ATOM 1307 O O . SER A 1 165 ? -5.900 12.056 12.916 1.00 94.81 165 SER A O 1
ATOM 1309 N N . VAL A 1 166 ? -5.840 10.356 14.398 1.00 94.69 166 VAL A N 1
ATOM 1310 C CA . VAL A 1 166 ? -7.138 9.766 14.031 1.00 94.69 166 VAL A CA 1
ATOM 1311 C C . VAL A 1 166 ? -8.291 10.745 14.287 1.00 94.69 166 VAL A C 1
ATOM 1313 O O . VAL A 1 166 ? -9.144 10.952 13.424 1.00 94.69 166 VAL A O 1
ATOM 1316 N N . LEU A 1 167 ? -8.298 11.430 15.432 1.00 92.94 167 LEU A N 1
ATOM 1317 C CA . LEU A 1 167 ? -9.364 12.376 15.790 1.00 92.94 167 LEU A CA 1
ATOM 1318 C C . LEU A 1 167 ? -9.313 13.709 15.020 1.00 92.94 167 LEU A C 1
ATOM 1320 O O . LEU A 1 167 ? -10.315 14.437 14.983 1.00 92.94 167 LEU A O 1
ATOM 1324 N N . ARG A 1 168 ? -8.165 14.037 14.408 1.00 93.06 168 ARG A N 1
ATOM 1325 C CA . ARG A 1 168 ? -7.971 15.223 13.551 1.00 93.06 168 ARG A CA 1
ATOM 1326 C C . ARG A 1 168 ? -8.335 14.996 12.083 1.00 93.06 168 ARG A C 1
ATOM 1328 O O . ARG A 1 168 ? -8.276 15.949 11.308 1.00 93.06 168 ARG A O 1
ATOM 1335 N N . GLN A 1 169 ? -8.723 13.783 11.692 1.00 90.31 169 GLN A N 1
ATOM 1336 C CA . GLN A 1 169 ? -9.161 13.513 10.323 1.00 90.31 169 GLN A CA 1
ATOM 1337 C C . GLN A 1 169 ? -10.393 14.359 9.959 1.00 90.31 169 GLN A C 1
ATOM 1339 O O . GLN A 1 169 ? -11.298 14.557 10.772 1.00 90.31 169 GLN A O 1
ATOM 1344 N N . SER A 1 170 ? -10.448 14.832 8.709 1.00 88.31 170 SER A N 1
ATOM 1345 C CA . SER A 1 170 ? -11.568 15.634 8.180 1.00 88.31 170 SER A CA 1
ATOM 1346 C C . SER A 1 170 ? -12.908 14.894 8.242 1.00 88.31 170 SER A C 1
ATOM 1348 O O . SER A 1 170 ? -13.963 15.512 8.382 1.00 88.31 170 SER A O 1
ATOM 1350 N N . ARG A 1 171 ? -12.857 13.562 8.196 1.00 87.38 171 ARG A N 1
ATOM 1351 C CA . ARG A 1 171 ? -13.951 12.664 8.540 1.00 87.38 171 ARG A CA 1
ATOM 1352 C C . ARG A 1 171 ? -13.545 11.848 9.764 1.00 87.38 171 ARG A C 1
ATOM 1354 O O . ARG A 1 171 ? -12.686 10.977 9.656 1.00 87.38 171 ARG A O 1
ATOM 1361 N N . ARG A 1 172 ? -14.189 12.099 10.905 1.00 88.56 172 ARG A N 1
ATOM 1362 C CA . ARG A 1 172 ? -13.969 11.292 12.111 1.00 88.56 172 ARG A CA 1
ATOM 1363 C C . ARG A 1 172 ? -14.515 9.868 11.931 1.00 88.56 172 ARG A C 1
ATOM 1365 O O . ARG A 1 172 ? -15.582 9.723 11.323 1.00 88.56 172 ARG A O 1
ATOM 1372 N N . PRO A 1 173 ? -13.819 8.841 12.450 1.00 91.06 173 PRO A N 1
ATOM 1373 C CA . PRO A 1 173 ? -14.370 7.496 12.547 1.00 91.06 173 PRO A CA 1
ATOM 1374 C C . PRO A 1 173 ? -15.661 7.483 13.368 1.00 91.06 173 PRO A C 1
ATOM 1376 O O . PRO A 1 173 ? -15.865 8.312 14.253 1.00 91.06 173 PRO A O 1
ATOM 1379 N N . ASN A 1 174 ? -16.534 6.535 13.053 1.00 91.19 174 ASN A N 1
ATOM 1380 C CA . ASN A 1 174 ? -17.706 6.201 13.851 1.00 91.19 174 ASN A CA 1
ATOM 1381 C C . ASN A 1 174 ? -17.322 5.441 15.125 1.00 91.19 174 ASN A C 1
ATOM 1383 O O . ASN A 1 174 ? -18.037 5.534 16.116 1.00 91.19 174 ASN A O 1
ATOM 1387 N N . GLU A 1 175 ? -16.209 4.711 15.078 1.00 92.44 175 GLU A N 1
ATOM 1388 C CA . GLU A 1 175 ? -15.699 3.885 16.165 1.00 92.44 175 GLU A CA 1
ATOM 1389 C C . GLU A 1 175 ? -14.168 3.915 16.150 1.00 92.44 175 GLU A C 1
ATOM 1391 O O . GLU A 1 175 ? -13.547 3.886 15.082 1.00 92.44 175 GLU A O 1
ATOM 1396 N N . ILE A 1 176 ? -13.562 4.004 17.330 1.00 93.88 176 ILE A N 1
ATOM 1397 C CA . ILE A 1 176 ? -12.127 3.828 17.531 1.00 93.88 176 ILE A CA 1
ATOM 1398 C C . ILE A 1 176 ? -11.987 2.718 18.567 1.00 93.88 176 ILE A C 1
ATOM 1400 O O . ILE A 1 176 ? -12.617 2.786 19.614 1.00 93.88 176 ILE A O 1
ATOM 1404 N N . LEU A 1 177 ? -11.191 1.700 18.258 1.00 91.75 177 LEU A N 1
ATOM 1405 C CA . LEU A 1 177 ? -10.913 0.585 19.155 1.00 91.75 177 LEU A CA 1
ATOM 1406 C C . LEU A 1 177 ? -9.403 0.467 19.326 1.00 91.75 177 LEU A C 1
ATOM 1408 O O . LEU A 1 177 ? -8.694 0.273 18.340 1.00 91.75 177 LEU A O 1
ATOM 1412 N N . VAL A 1 178 ? -8.907 0.547 20.559 1.00 93.69 178 VAL A N 1
ATOM 1413 C CA . VAL A 1 178 ? -7.514 0.193 20.857 1.00 93.69 178 VAL A CA 1
ATOM 1414 C C . VAL A 1 178 ? -7.472 -1.223 21.418 1.00 93.69 178 VAL A C 1
ATOM 1416 O O . VAL A 1 178 ? -8.129 -1.523 22.411 1.00 93.69 178 VAL A O 1
ATOM 1419 N N . VAL A 1 179 ? -6.706 -2.097 20.770 1.00 93.12 179 VAL A N 1
ATOM 1420 C CA . VAL A 1 179 ? -6.490 -3.484 21.186 1.00 93.12 179 VAL A CA 1
ATOM 1421 C C . VAL A 1 179 ? -5.086 -3.589 21.766 1.00 93.12 179 VAL A C 1
ATOM 1423 O O . VAL A 1 179 ? -4.103 -3.493 21.031 1.00 93.12 179 VAL A O 1
ATOM 1426 N N . ASP A 1 180 ? -5.001 -3.770 23.081 1.00 92.94 180 ASP A N 1
ATOM 1427 C CA . ASP A 1 180 ? -3.740 -4.040 23.770 1.00 92.94 180 ASP A CA 1
ATOM 1428 C C . ASP A 1 180 ? -3.375 -5.528 23.643 1.00 92.94 180 ASP A C 1
ATOM 1430 O O . ASP A 1 180 ? -4.040 -6.402 24.202 1.00 92.94 180 ASP A O 1
ATOM 1434 N N . ASP A 1 181 ? -2.315 -5.816 22.895 1.00 92.44 181 ASP A N 1
ATOM 1435 C CA . ASP A 1 181 ? -1.774 -7.154 22.663 1.00 92.44 181 ASP A CA 1
ATOM 1436 C C . ASP A 1 181 ? -0.813 -7.551 23.796 1.00 92.44 181 ASP A C 1
ATOM 1438 O O . ASP A 1 181 ? 0.355 -7.858 23.582 1.00 92.44 181 ASP A O 1
ATOM 1442 N N . SER A 1 182 ? -1.304 -7.536 25.039 1.00 93.81 182 SER A N 1
ATOM 1443 C CA . SER A 1 182 ? -0.549 -7.921 26.246 1.00 93.81 182 SER A CA 1
ATOM 1444 C C . SER A 1 182 ? 0.701 -7.067 26.515 1.00 93.81 182 SER A C 1
ATOM 1446 O O . SER A 1 182 ? 1.793 -7.600 26.746 1.00 93.81 182 SER A O 1
ATOM 1448 N N . SER A 1 183 ? 0.561 -5.742 26.477 1.00 95.44 183 SER A N 1
ATOM 1449 C CA . SER A 1 183 ? 1.646 -4.820 26.820 1.00 95.44 183 SER A CA 1
ATOM 1450 C C . SER A 1 183 ? 2.110 -4.957 28.275 1.00 95.44 183 SER A C 1
ATOM 1452 O O . SER A 1 183 ? 1.384 -5.385 29.171 1.00 95.44 183 SER A O 1
ATOM 1454 N N . THR A 1 184 ? 3.361 -4.568 28.503 1.00 96.62 184 THR A N 1
ATOM 1455 C CA . THR A 1 184 ? 4.024 -4.511 29.817 1.00 96.62 184 THR A CA 1
ATOM 1456 C C . THR A 1 184 ? 4.480 -3.097 30.194 1.00 96.62 184 THR A C 1
ATOM 1458 O O . THR A 1 184 ? 5.039 -2.904 31.273 1.00 96.62 184 THR A O 1
ATOM 1461 N N . ASP A 1 185 ? 4.274 -2.124 29.303 1.00 96.50 185 ASP A N 1
ATOM 1462 C CA . ASP A 1 185 ? 4.524 -0.697 29.509 1.00 96.50 185 ASP A CA 1
ATOM 1463 C C . ASP A 1 185 ? 3.243 0.049 29.940 1.00 96.50 185 ASP A C 1
ATOM 1465 O O . ASP A 1 185 ? 2.279 -0.565 30.391 1.00 96.50 185 ASP A O 1
ATOM 1469 N N . ASP A 1 186 ? 3.228 1.379 29.799 1.00 95.69 186 ASP A N 1
ATOM 1470 C CA . ASP A 1 186 ? 2.101 2.249 30.152 1.00 95.69 186 ASP A CA 1
ATOM 1471 C C . ASP A 1 186 ? 1.015 2.351 29.059 1.00 95.69 186 ASP A C 1
ATOM 1473 O O . ASP A 1 186 ? 0.259 3.326 29.018 1.00 95.69 186 ASP A O 1
ATOM 1477 N N . THR A 1 187 ? 0.923 1.373 28.146 1.00 96.31 187 THR A N 1
ATOM 1478 C CA . THR A 1 187 ? -0.057 1.361 27.043 1.00 96.31 187 THR A CA 1
ATOM 1479 C C . THR A 1 187 ? -1.496 1.520 27.543 1.00 96.31 187 THR A C 1
ATOM 1481 O O . THR A 1 187 ? -2.233 2.368 27.032 1.00 96.31 187 THR A O 1
ATOM 1484 N N . ALA A 1 188 ? -1.902 0.769 28.570 1.00 93.56 188 ALA A N 1
ATOM 1485 C CA . ALA A 1 188 ? -3.262 0.838 29.105 1.00 93.56 188 ALA A CA 1
ATOM 1486 C C . ALA A 1 188 ? -3.569 2.215 29.723 1.00 93.56 188 ALA A C 1
ATOM 1488 O O . ALA A 1 188 ? -4.613 2.815 29.446 1.00 93.56 188 ALA A O 1
ATOM 1489 N N . GLU A 1 189 ? -2.641 2.764 30.511 1.00 94.94 189 G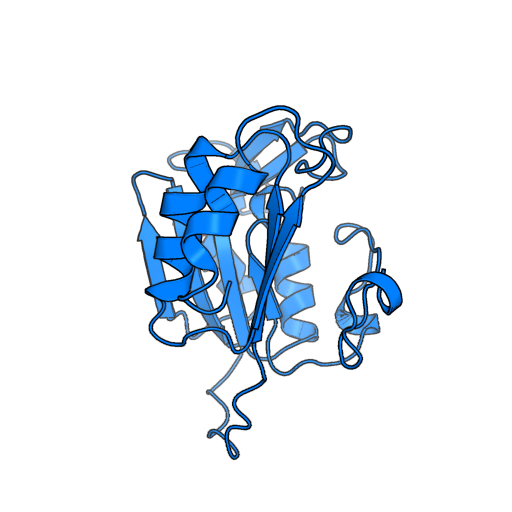LU A N 1
ATOM 1490 C CA . GLU A 1 189 ? -2.748 4.107 31.081 1.00 94.94 189 GLU A CA 1
ATOM 1491 C C . GLU A 1 189 ? -2.753 5.189 29.998 1.00 94.94 189 GLU A C 1
ATOM 1493 O O . GLU A 1 189 ? -3.408 6.225 30.159 1.00 94.94 189 GLU A O 1
ATOM 1498 N N . ALA A 1 190 ? -2.038 4.969 28.891 1.00 94.75 190 ALA A N 1
ATOM 1499 C CA . ALA A 1 190 ? -2.024 5.870 27.752 1.00 94.75 190 ALA A CA 1
ATOM 1500 C C . ALA A 1 190 ? -3.389 5.970 27.075 1.00 94.75 190 ALA A C 1
ATOM 1502 O O . ALA A 1 190 ? -3.868 7.087 26.862 1.00 94.75 190 ALA A O 1
ATOM 1503 N N . VAL A 1 191 ? -4.047 4.836 26.820 1.00 94.44 191 VAL A N 1
ATOM 1504 C CA . VAL A 1 191 ? -5.398 4.802 26.235 1.00 94.44 191 VAL A CA 1
ATOM 1505 C C . VAL A 1 191 ? -6.441 5.366 27.196 1.00 94.44 191 VAL A C 1
ATOM 1507 O O . VAL A 1 191 ? -7.300 6.134 26.769 1.00 94.44 191 VAL A O 1
ATOM 1510 N N . ALA A 1 192 ? -6.351 5.070 28.498 1.00 93.56 192 ALA A N 1
ATOM 1511 C CA . ALA A 1 192 ? -7.346 5.502 29.487 1.00 93.56 192 ALA A CA 1
ATOM 1512 C C . ALA A 1 192 ? -7.584 7.028 29.496 1.00 93.56 192 ALA A C 1
ATOM 1514 O O . ALA A 1 192 ? -8.707 7.482 29.735 1.00 93.56 192 ALA A O 1
ATOM 1515 N N . ARG A 1 193 ? -6.555 7.827 29.163 1.00 94.25 193 ARG A N 1
ATOM 1516 C CA . ARG A 1 193 ? -6.639 9.298 29.034 1.00 94.25 193 ARG A CA 1
ATOM 1517 C C . ARG A 1 193 ? -7.566 9.781 27.910 1.00 94.25 193 ARG A C 1
ATOM 1519 O O . ARG A 1 193 ? -7.893 10.967 27.866 1.00 94.25 193 ARG A O 1
ATOM 1526 N N . TRP A 1 194 ? -7.972 8.895 27.005 1.00 94.50 194 TRP A N 1
ATOM 1527 C CA . TRP A 1 194 ? -8.789 9.203 25.832 1.00 94.50 194 TRP A CA 1
ATOM 1528 C C . TRP A 1 194 ? -10.243 8.720 25.936 1.00 94.50 194 TRP A C 1
ATOM 1530 O O . TRP A 1 194 ? -11.031 9.041 25.048 1.00 94.50 194 TRP A O 1
ATOM 1540 N N . SER A 1 195 ? -10.625 8.063 27.036 1.00 88.88 195 SER A N 1
ATOM 1541 C CA . SER A 1 195 ? -11.980 7.528 27.269 1.00 88.88 195 SER A CA 1
ATOM 1542 C C . SER A 1 195 ? -13.100 8.568 27.089 1.00 88.88 195 SER A C 1
ATOM 1544 O O . SER A 1 195 ? -14.079 8.328 26.383 1.00 88.88 195 SER A O 1
ATOM 1546 N N . ASP A 1 196 ? -12.919 9.786 27.610 1.00 92.31 196 ASP A N 1
ATOM 1547 C CA . ASP A 1 196 ? -13.883 10.892 27.454 1.00 92.31 196 ASP A CA 1
ATOM 1548 C C . ASP A 1 196 ? -13.951 11.471 26.021 1.00 92.31 196 ASP A C 1
ATOM 1550 O O . ASP A 1 196 ? -14.727 12.389 25.740 1.00 92.31 196 ASP A O 1
ATOM 1554 N N . ARG A 1 197 ? -13.114 10.981 25.096 1.00 89.94 197 ARG A N 1
ATOM 1555 C CA . ARG A 1 197 ? -12.998 11.457 23.705 1.00 89.94 197 ARG A CA 1
ATOM 1556 C C . ARG A 1 197 ? -13.497 10.438 22.676 1.00 89.94 197 ARG A C 1
ATOM 1558 O O . ARG A 1 197 ? -13.351 10.695 21.481 1.00 89.94 197 ARG A O 1
ATOM 1565 N N . GLY A 1 198 ? -14.124 9.350 23.128 1.00 81.88 198 GLY A N 1
ATOM 1566 C CA . GLY A 1 198 ? -14.703 8.317 22.264 1.00 81.88 198 GLY A CA 1
ATOM 1567 C C . GLY A 1 198 ? -13.679 7.315 21.729 1.00 81.88 198 GLY A C 1
ATOM 1568 O O . GLY A 1 198 ? -13.787 6.921 20.568 1.00 81.88 198 GLY A O 1
ATOM 1569 N N . VAL A 1 199 ? -12.687 6.969 22.559 1.00 83.44 199 VAL A N 1
ATOM 1570 C CA . VAL A 1 199 ? -11.659 5.936 22.339 1.00 83.44 199 VAL A CA 1
ATOM 1571 C C . VAL A 1 199 ? -11.798 4.869 23.414 1.00 83.44 199 VAL A C 1
ATOM 1573 O O . VAL A 1 199 ? -11.999 5.271 24.584 1.00 83.44 199 VAL A O 1
#

InterPro domains:
  IPR001173 Glycosyltransferase 2-like [PF00535] (148-195)
  IPR029044 Nucleotide-diphospho-sugar transferases [G3DSA:3.90.550.10] (141-198)
  IPR029044 Nucleotide-diphospho-sugar transferases [SSF53448] (142-197)
  IPR029063 S-adenosyl-L-methionine-dependent methyltransferase superfamily [G3DSA:3.40.50.150] (2-132)
  IPR029063 S-adenosyl-L-methionine-dependent methyltransferase superfamily [SSF53335] (4-126)
  IPR050834 Glycosyltransferase 2 family enzymes [PTHR43685] (101-197)

Foldseek 3Di:
DCVVVVDPPDDDDDDQLQPDQLCVVPADAEEEAALPLQQAACSLSSLLSRQNRHQKYKHKDAADPDAPDDDPRFGFDKDQFDCPDPSHHVDRIGTHGHPVRVVVSNVVSQWDPWDWPDCDPVRRMTITMTGNDDDDDDDDDPPDAFEAEAEDAQPLVCVVVVVVVQCPDPDHHPAYHYHYPPHPDCNVVSVVVCVVVRD